Protein AF-A0A9D3N9B2-F1 (afdb_monomer)

Foldseek 3Di:
DVVLCVVLCLVVCVVVCVLVPPPPPPVPVPQLAQADPPPVDLDDPDDPDDQQPVQVVCADQNNHRSDYPVLVVCLVVVCVVVVHDQPADPVLQVVQWDWDADPVSRGIHTDGDPVCVVNVVSSVVSVVCCCVCPVVPSVVSSVVVSVVSVLVSCFPVDDQVPHTPVCQVVPVVSVVVDDCVVVDDD

Mean predicted aligned error: 8.28 Å

pLDDT: mean 84.25, std 15.53, range [34.66, 97.56]

Solvent-accessible surface area (backbone atoms only — not comparable to full-atom values): 11202 Å² total; per-residue (Å²): 109,72,70,56,42,51,75,67,43,51,60,55,39,63,75,74,40,61,46,77,70,58,80,67,73,65,81,69,70,68,65,60,71,44,64,62,80,84,64,94,57,96,64,81,90,61,88,92,56,58,51,84,52,41,34,65,57,38,44,67,65,17,47,82,78,40,65,21,56,54,55,54,47,51,52,54,52,48,24,59,78,70,74,45,89,67,84,43,51,66,70,61,48,61,72,49,49,42,80,43,79,40,80,91,73,68,32,27,35,79,40,70,49,78,90,46,54,64,47,56,47,36,46,54,50,50,50,52,49,46,43,61,65,54,72,56,23,64,68,56,48,29,50,51,50,54,52,50,53,49,52,61,71,36,49,87,77,46,60,62,83,95,33,34,67,81,54,21,79,81,34,69,85,44,35,76,68,68,54,74,65,83,73,56,89,123

Sequence (186 aa):
MFKLLISHGIKDKMFEGHYKECNLEVERKDNDLNPPPSSSSTDWPYRGRSKEQSYLYEIVANKCTGIDVDKMDYISRDCLHLGMKSNFSHMRFMMFARVCSNEEEQKMQICMRDKEAINIYELFHNRYMLHYTVCHHRVKVAIEAMITDALVAAEGHFKLGDKTISEAVLHLETYVKLTGSHLCLS

InterPro domains:
  IPR050135 Deoxyguanosinetriphosphate triphosphohydrolase-like [PTHR11373] (21-179)

Secondary structure (DSSP, 8-state):
-HHHHHHTTHHHHHHTTTTTS---------GGG-PPP-----S---SSS-GGGGGGHHHH--TTTS-SHHHHHHHHHHHHHHT------HHHHHHH-EEEEETTTTEEEEE--GGGHHHHHHHHHHHHHHIIIIIT-HHHHHHHHHHHHHHHHHTTTS-BTTB-HHHHTT-HHHHTT--GGGT---

Structure (mmCIF, N/CA/C/O backbone):
data_AF-A0A9D3N9B2-F1
#
_entry.id   AF-A0A9D3N9B2-F1
#
loop_
_atom_site.group_PDB
_atom_site.id
_atom_site.type_symbol
_atom_site.label_atom_id
_atom_site.label_alt_id
_atom_site.label_comp_id
_atom_site.label_asym_id
_atom_site.label_entity_id
_atom_site.label_seq_id
_atom_site.pdbx_PDB_ins_code
_atom_site.Cartn_x
_atom_site.Cartn_y
_atom_site.Cartn_z
_atom_site.occupancy
_atom_site.B_iso_or_equiv
_atom_site.auth_seq_id
_atom_site.auth_comp_id
_atom_site.auth_asym_id
_atom_site.auth_atom_id
_atom_site.pdbx_PDB_model_num
ATOM 1 N N . MET A 1 1 ? 17.756 -7.510 -25.988 1.00 63.25 1 MET A N 1
ATOM 2 C CA . MET A 1 1 ? 17.253 -6.456 -25.082 1.00 63.25 1 MET A CA 1
ATOM 3 C C . MET A 1 1 ? 18.100 -5.183 -25.132 1.00 63.25 1 MET A C 1
ATOM 5 O O . MET A 1 1 ? 17.572 -4.170 -25.546 1.00 63.25 1 MET A O 1
ATOM 9 N N . PHE A 1 2 ? 19.409 -5.202 -24.845 1.00 67.12 2 PHE A N 1
ATOM 10 C CA . PHE A 1 2 ? 20.228 -3.969 -24.810 1.00 67.12 2 PHE A CA 1
ATOM 11 C C . PHE A 1 2 ? 20.193 -3.113 -26.097 1.00 67.12 2 PHE A C 1
ATOM 13 O O . PHE A 1 2 ? 20.029 -1.900 -26.031 1.00 67.12 2 PHE A O 1
ATOM 20 N N . LYS A 1 3 ? 20.249 -3.737 -27.285 1.00 75.56 3 LYS A N 1
ATOM 21 C CA . LYS A 1 3 ? 20.093 -3.027 -28.575 1.00 75.56 3 LYS A CA 1
ATOM 22 C C . LYS A 1 3 ? 18.714 -2.370 -28.739 1.00 75.56 3 LYS A C 1
ATOM 24 O O . LYS A 1 3 ? 18.628 -1.293 -29.312 1.00 75.56 3 LYS A O 1
ATOM 29 N N . LEU A 1 4 ? 17.670 -3.004 -28.199 1.00 74.50 4 LEU A N 1
ATOM 30 C CA . LEU A 1 4 ? 16.295 -2.502 -28.206 1.00 74.50 4 LEU A CA 1
ATOM 31 C C . LEU A 1 4 ? 16.189 -1.237 -27.343 1.00 74.50 4 LEU A C 1
ATOM 33 O O . LEU A 1 4 ? 15.647 -0.232 -27.791 1.00 74.50 4 LEU A O 1
ATOM 37 N N . LEU A 1 5 ? 16.798 -1.259 -26.153 1.00 74.69 5 LEU A N 1
ATOM 38 C CA . LEU A 1 5 ? 16.839 -0.112 -25.241 1.00 74.69 5 LEU A CA 1
ATOM 39 C C . LEU A 1 5 ? 17.572 1.088 -25.860 1.00 74.69 5 LEU A C 1
ATOM 41 O O . LEU A 1 5 ? 17.126 2.222 -25.711 1.00 74.69 5 LEU A O 1
ATOM 45 N N . ILE A 1 6 ? 18.665 0.841 -26.596 1.00 77.88 6 ILE A N 1
ATOM 46 C CA . ILE A 1 6 ? 19.379 1.889 -27.344 1.00 77.88 6 ILE A CA 1
ATOM 47 C C . ILE A 1 6 ? 18.502 2.440 -28.474 1.00 77.88 6 ILE A C 1
ATOM 49 O O . ILE A 1 6 ? 18.382 3.652 -28.598 1.00 77.88 6 ILE A O 1
ATOM 53 N N . SER A 1 7 ? 17.851 1.581 -29.266 1.00 82.25 7 SER A N 1
ATOM 54 C CA . SER A 1 7 ? 16.985 2.040 -30.366 1.00 82.25 7 SER A CA 1
ATOM 55 C C . SER A 1 7 ? 15.768 2.848 -29.904 1.00 82.25 7 SER A C 1
ATOM 57 O O . SER A 1 7 ? 15.275 3.674 -30.660 1.00 82.25 7 SER A O 1
ATOM 59 N N . HIS A 1 8 ? 15.314 2.647 -28.663 1.00 82.06 8 HIS A N 1
ATOM 60 C CA . HIS A 1 8 ? 14.208 3.397 -28.058 1.00 82.06 8 HIS A CA 1
ATOM 61 C C . HIS A 1 8 ? 14.674 4.665 -27.312 1.00 82.06 8 HIS A C 1
ATOM 63 O O . HIS A 1 8 ? 13.898 5.262 -26.569 1.00 82.06 8 HIS A O 1
ATOM 69 N N . GLY A 1 9 ? 15.940 5.077 -27.469 1.00 83.00 9 GLY A N 1
ATOM 70 C CA . GLY A 1 9 ? 16.464 6.335 -26.920 1.00 83.00 9 GLY A CA 1
ATOM 71 C C . GLY A 1 9 ? 16.599 6.367 -25.394 1.00 83.00 9 GLY A C 1
ATOM 72 O O . GLY A 1 9 ? 16.869 7.417 -24.818 1.00 83.00 9 GLY A O 1
ATOM 73 N N . ILE A 1 10 ? 16.441 5.229 -24.703 1.00 83.12 10 ILE A N 1
ATOM 74 C CA . ILE A 1 10 ? 16.492 5.174 -23.232 1.00 83.12 10 ILE A CA 1
ATOM 75 C C . ILE A 1 10 ? 17.881 5.584 -22.732 1.00 83.12 10 ILE A C 1
ATOM 77 O O . ILE A 1 10 ? 17.993 6.278 -21.723 1.00 83.12 10 ILE A O 1
ATOM 81 N N . LYS A 1 11 ? 18.937 5.201 -23.463 1.00 81.44 11 LYS A N 1
ATOM 82 C CA . LYS A 1 11 ? 20.315 5.604 -23.162 1.00 81.44 11 LYS A CA 1
ATOM 83 C C . LYS A 1 11 ? 20.460 7.129 -23.188 1.00 81.44 11 LYS A C 1
ATOM 85 O O . LYS A 1 11 ? 21.018 7.689 -22.252 1.00 81.44 11 LYS A O 1
ATOM 90 N N . ASP A 1 12 ? 19.920 7.787 -24.205 1.00 83.69 12 ASP A N 1
ATOM 91 C CA . ASP A 1 12 ? 20.039 9.237 -24.372 1.00 83.69 12 ASP A CA 1
ATOM 92 C C . ASP A 1 12 ? 19.243 9.973 -23.286 1.00 83.69 12 ASP A C 1
ATOM 94 O O . ASP A 1 12 ? 19.801 10.828 -22.599 1.00 83.69 12 ASP A O 1
ATOM 98 N N . LYS A 1 13 ? 18.021 9.508 -22.972 1.00 83.31 13 LYS A N 1
ATOM 99 C CA . LYS A 1 13 ? 17.226 10.007 -21.831 1.00 83.31 13 LYS A CA 1
ATOM 100 C C . LYS A 1 13 ? 17.984 9.950 -20.494 1.00 83.31 13 LYS A C 1
ATOM 102 O O . LYS A 1 13 ? 17.818 10.831 -19.649 1.00 83.31 13 LYS A O 1
ATOM 107 N N . MET A 1 14 ? 18.817 8.924 -20.275 1.00 79.50 14 MET A N 1
ATOM 108 C CA . MET A 1 14 ? 19.648 8.826 -19.065 1.00 79.50 14 MET A CA 1
ATOM 109 C C . MET A 1 14 ? 20.736 9.909 -19.023 1.00 79.50 14 MET A C 1
ATOM 111 O O . MET A 1 14 ? 20.952 10.512 -17.970 1.00 79.50 14 MET A O 1
ATOM 115 N N . PHE A 1 15 ? 21.418 10.161 -20.145 1.00 80.25 15 PHE A N 1
ATOM 116 C CA . PHE A 1 15 ? 22.517 11.133 -20.218 1.00 80.25 15 PHE A CA 1
ATOM 117 C C . PHE A 1 15 ? 22.028 12.586 -20.248 1.00 80.25 15 PHE A C 1
ATOM 119 O O . PHE A 1 15 ? 22.654 13.446 -19.631 1.00 80.25 15 PHE A O 1
ATOM 126 N N . GLU A 1 16 ? 20.889 12.847 -20.886 1.00 83.06 16 GLU A N 1
ATOM 127 C CA . GLU A 1 16 ? 20.283 14.179 -21.014 1.00 83.06 16 GLU A CA 1
ATOM 128 C C . GLU A 1 16 ? 19.567 14.647 -19.739 1.00 83.06 16 GLU A C 1
ATOM 130 O O . GLU A 1 16 ? 19.121 15.785 -19.649 1.00 83.06 16 GLU A O 1
ATOM 135 N N . GLY A 1 17 ? 19.479 13.794 -18.714 1.00 74.06 17 GLY A N 1
ATOM 136 C CA . GLY A 1 17 ? 18.876 14.162 -17.434 1.00 74.06 17 GLY A CA 1
ATOM 137 C C . GLY A 1 17 ? 17.348 14.158 -17.433 1.00 74.06 17 GLY A C 1
ATOM 138 O O . GLY A 1 17 ? 16.764 14.633 -16.464 1.00 74.06 17 GLY A O 1
ATOM 139 N N . HIS A 1 18 ? 16.705 13.549 -18.434 1.00 79.56 18 HIS A N 1
ATOM 140 C CA . HIS A 1 18 ? 15.245 13.429 -18.541 1.00 79.56 18 HIS A CA 1
ATOM 141 C C . HIS A 1 18 ? 14.598 12.877 -17.256 1.00 79.56 18 HIS A C 1
ATOM 143 O O . HIS A 1 18 ? 13.523 13.306 -16.861 1.00 79.56 18 HIS A O 1
ATOM 149 N N . TYR A 1 19 ? 15.275 11.957 -16.559 1.00 77.12 19 TYR A N 1
ATOM 150 C CA . TYR A 1 19 ? 14.780 11.362 -15.311 1.00 77.12 19 TYR A CA 1
ATOM 151 C C . TYR A 1 19 ? 15.166 12.135 -14.034 1.00 77.12 19 TYR A C 1
ATOM 153 O O . TYR A 1 19 ? 14.716 11.776 -12.949 1.00 77.12 19 TYR A O 1
ATOM 161 N N . LYS A 1 20 ? 16.012 13.174 -14.125 1.00 66.00 20 LYS A N 1
ATOM 162 C CA . LYS A 1 20 ? 16.451 13.986 -12.969 1.00 66.00 20 LYS A CA 1
ATOM 163 C C . LYS A 1 20 ? 15.406 15.018 -12.549 1.00 66.00 20 LYS A C 1
ATOM 165 O O . LYS A 1 20 ? 15.344 15.357 -11.371 1.00 66.00 20 LYS A O 1
ATOM 170 N N . GLU A 1 21 ? 14.613 15.489 -13.507 1.00 59.38 21 GLU A N 1
ATOM 171 C CA . GLU A 1 21 ? 13.561 16.500 -13.331 1.00 59.38 21 GLU A CA 1
ATOM 172 C C . GLU A 1 21 ? 12.156 15.908 -13.397 1.00 59.38 21 GLU A C 1
ATOM 174 O O . GLU A 1 21 ? 11.176 16.648 -13.434 1.00 59.38 21 GLU A O 1
ATOM 179 N N . CYS A 1 22 ? 12.033 14.578 -13.388 1.00 52.78 22 CYS A N 1
ATOM 180 C CA . CYS A 1 22 ? 10.746 13.930 -13.224 1.00 52.78 22 CYS A CA 1
ATOM 181 C C . CYS A 1 22 ? 10.188 14.245 -11.826 1.00 52.78 22 CYS A C 1
ATOM 183 O O . CYS A 1 22 ? 10.199 13.401 -10.931 1.00 52.78 22 CYS A O 1
ATOM 185 N N . ASN A 1 23 ? 9.559 15.415 -11.692 1.00 50.16 23 ASN A N 1
ATOM 186 C CA . ASN A 1 23 ? 8.302 15.577 -10.974 1.00 50.16 23 ASN A CA 1
ATOM 187 C C . ASN A 1 23 ? 7.249 14.746 -11.711 1.00 50.16 23 ASN A C 1
ATOM 189 O O . ASN A 1 23 ? 6.246 15.257 -12.200 1.00 50.16 23 ASN A O 1
ATOM 193 N N . LEU A 1 24 ? 7.501 13.441 -11.835 1.00 50.09 24 LEU A N 1
ATOM 194 C CA . LEU A 1 24 ? 6.446 12.483 -12.030 1.00 50.09 24 LEU A CA 1
ATOM 195 C C . LEU A 1 24 ? 5.655 12.557 -10.724 1.00 50.09 24 LEU A C 1
ATOM 197 O O . LEU A 1 24 ? 5.814 11.735 -9.823 1.00 50.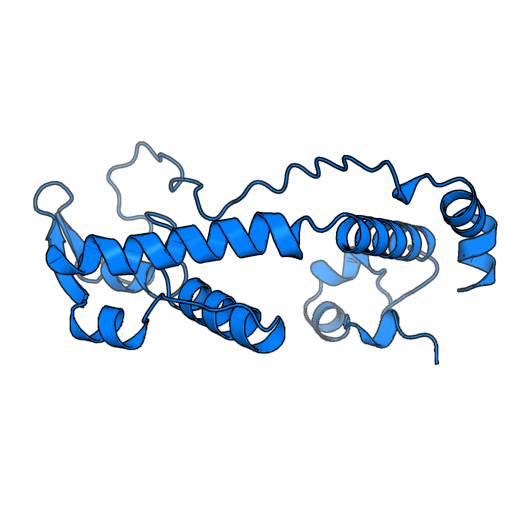09 24 LEU A O 1
ATOM 201 N N . GLU A 1 25 ? 4.769 13.546 -10.651 1.00 44.88 25 GLU A N 1
ATOM 202 C CA . GLU A 1 25 ? 3.435 13.349 -10.124 1.00 44.88 25 GLU A CA 1
ATOM 203 C C . GLU A 1 25 ? 2.817 12.226 -10.972 1.00 44.88 25 GLU A C 1
ATOM 205 O O . GLU A 1 25 ? 1.880 12.407 -11.739 1.00 44.88 25 GLU A O 1
ATOM 210 N N . VAL A 1 26 ? 3.351 11.002 -10.846 1.00 44.84 26 VAL A N 1
ATOM 211 C CA . VAL A 1 26 ? 2.449 9.873 -10.796 1.00 44.84 26 VAL A CA 1
ATOM 212 C C . VAL A 1 26 ? 1.560 10.286 -9.643 1.00 44.84 26 VAL A C 1
ATOM 214 O O . VAL A 1 26 ? 2.034 10.318 -8.505 1.00 44.84 26 VAL A O 1
ATOM 217 N N . GLU A 1 27 ? 0.336 10.718 -9.945 1.00 42.62 27 GLU A N 1
ATOM 218 C CA . GLU A 1 27 ? -0.751 10.737 -8.981 1.00 42.62 27 GLU A CA 1
ATOM 219 C C . GLU A 1 27 ? -0.857 9.298 -8.472 1.00 42.62 27 GLU A C 1
ATOM 221 O O . GLU A 1 27 ? -1.681 8.491 -8.906 1.00 42.62 27 GLU A O 1
ATOM 226 N N . ARG A 1 28 ? 0.055 8.920 -7.578 1.00 47.53 28 ARG A N 1
ATOM 227 C CA . ARG A 1 28 ? -0.084 7.768 -6.729 1.00 47.53 28 ARG A CA 1
ATOM 228 C C . ARG A 1 28 ? -1.196 8.213 -5.824 1.00 47.53 28 ARG A C 1
ATOM 230 O O . ARG A 1 28 ? -0.962 8.880 -4.824 1.00 47.53 28 ARG A O 1
ATOM 237 N N . LYS A 1 29 ? -2.425 7.944 -6.260 1.00 42.66 29 LYS A N 1
ATOM 238 C CA . LYS A 1 29 ? -3.569 8.003 -5.375 1.00 42.66 29 LYS A CA 1
ATOM 239 C C . LYS A 1 29 ? -3.162 7.149 -4.190 1.00 42.66 29 LYS A C 1
ATOM 241 O O . LYS A 1 29 ? -3.011 5.934 -4.331 1.00 42.66 29 LYS A O 1
ATOM 246 N N . ASP A 1 30 ? -2.894 7.808 -3.069 1.00 49.72 30 ASP A N 1
ATOM 247 C CA . ASP A 1 30 ? -2.721 7.168 -1.780 1.00 49.72 30 ASP A CA 1
ATOM 248 C C . ASP A 1 30 ? -4.082 6.542 -1.456 1.00 49.72 30 ASP A C 1
ATOM 250 O O . ASP A 1 30 ? -4.936 7.112 -0.781 1.00 49.72 30 ASP A O 1
ATOM 254 N N . ASN A 1 31 ? -4.322 5.365 -2.038 1.00 50.53 31 ASN A N 1
ATOM 255 C CA . ASN A 1 31 ? -5.587 4.648 -1.947 1.00 50.53 31 ASN A CA 1
ATOM 256 C C . ASN A 1 31 ? -5.842 4.136 -0.520 1.00 50.53 31 ASN A C 1
ATOM 258 O O . ASN A 1 31 ? -6.939 3.659 -0.243 1.00 50.53 31 ASN A O 1
ATOM 262 N N . ASP A 1 32 ? -4.853 4.266 0.371 1.00 50.94 32 ASP A N 1
ATOM 263 C CA . ASP A 1 32 ? -4.947 3.995 1.807 1.00 50.94 32 ASP A CA 1
ATOM 264 C C . ASP A 1 32 ? -6.000 4.854 2.519 1.00 50.94 32 ASP A C 1
ATOM 266 O O . ASP A 1 32 ? -6.486 4.456 3.573 1.00 50.94 32 ASP A O 1
ATOM 270 N N . LEU A 1 33 ? -6.341 6.025 1.965 1.00 48.72 33 LEU A N 1
ATOM 271 C CA . LEU A 1 33 ? -7.323 6.948 2.543 1.00 48.72 33 LEU A CA 1
ATOM 272 C C . LEU A 1 33 ? -8.579 7.105 1.686 1.00 48.72 33 LEU A C 1
ATOM 274 O O . LEU A 1 33 ? -9.382 7.997 1.955 1.00 48.72 33 LEU A O 1
ATOM 278 N N . ASN A 1 34 ? -8.775 6.267 0.663 1.00 46.50 34 ASN A N 1
ATOM 279 C CA . ASN A 1 34 ? -10.029 6.321 -0.077 1.00 46.50 34 ASN A CA 1
ATOM 280 C C . ASN A 1 34 ? -11.150 5.839 0.846 1.00 46.50 34 ASN A C 1
ATOM 282 O O . ASN A 1 34 ? -11.153 4.653 1.196 1.00 46.50 34 ASN A O 1
ATOM 286 N N . PRO A 1 35 ? -12.114 6.706 1.214 1.00 48.09 35 PRO A N 1
ATOM 287 C CA . PRO A 1 35 ? -13.285 6.234 1.921 1.00 48.09 35 PRO A CA 1
ATOM 288 C C . PRO A 1 35 ? -13.946 5.149 1.062 1.00 48.09 35 PRO A C 1
ATOM 290 O O . PRO A 1 35 ? -13.892 5.222 -0.177 1.00 48.09 35 PRO A O 1
ATOM 293 N N . PRO A 1 36 ? -14.559 4.121 1.677 1.00 48.41 36 PRO A N 1
ATOM 294 C CA . PRO A 1 36 ? -15.353 3.176 0.914 1.00 48.41 36 PRO A CA 1
ATOM 295 C C . PRO A 1 36 ? -16.341 3.969 0.045 1.00 48.41 36 PRO A C 1
ATOM 297 O O . PRO A 1 36 ? -16.846 5.001 0.501 1.00 48.41 36 PRO A O 1
ATOM 300 N N . PRO A 1 37 ? -16.584 3.544 -1.211 1.00 45.44 37 PRO A N 1
ATOM 301 C CA . PRO A 1 37 ? -17.521 4.237 -2.080 1.00 45.44 37 PRO A CA 1
ATOM 302 C C . PRO A 1 37 ? -18.823 4.443 -1.312 1.00 45.44 37 PRO A C 1
ATOM 304 O O . PRO A 1 37 ? -19.355 3.490 -0.738 1.00 45.44 37 PRO A O 1
ATOM 307 N N . SER A 1 38 ? -19.293 5.690 -1.266 1.00 45.75 38 SER A N 1
ATOM 308 C CA . SER A 1 38 ? -20.557 6.080 -0.652 1.00 45.75 38 SER A CA 1
ATOM 309 C C . SER A 1 38 ? -21.710 5.493 -1.465 1.00 45.75 38 SER A C 1
ATOM 311 O O . SER A 1 38 ? -22.415 6.184 -2.197 1.00 45.75 38 SER A O 1
ATOM 313 N N . SER A 1 39 ? -21.900 4.177 -1.378 1.00 45.56 39 SER A N 1
ATOM 314 C CA . SER A 1 39 ? -23.120 3.549 -1.844 1.00 45.56 39 SER A CA 1
ATOM 315 C C . SER A 1 39 ? -24.223 4.006 -0.904 1.00 45.56 39 SER A C 1
ATOM 317 O O . SER A 1 39 ? -24.259 3.622 0.262 1.00 45.56 39 SER A O 1
ATOM 319 N N . SER A 1 40 ? -25.131 4.817 -1.429 1.00 50.00 40 SER A N 1
ATOM 320 C CA . SER A 1 40 ? -26.374 5.276 -0.809 1.00 50.00 40 SER A CA 1
ATOM 321 C C . SER A 1 40 ? -27.366 4.144 -0.476 1.00 50.00 40 SER A C 1
ATOM 323 O O . SER A 1 40 ? -28.562 4.390 -0.354 1.00 50.00 40 SER A O 1
ATOM 325 N N . SER A 1 41 ? -26.900 2.898 -0.374 1.00 53.75 41 SER A N 1
ATOM 326 C CA . SER A 1 41 ? -27.675 1.728 0.017 1.00 53.75 41 SER A CA 1
ATOM 327 C C . SER A 1 41 ? -27.310 1.348 1.447 1.00 53.75 41 SER A C 1
ATOM 329 O O . SER A 1 41 ? -26.166 1.000 1.725 1.00 53.75 41 SER A O 1
ATOM 331 N N . THR A 1 42 ? -28.294 1.350 2.339 1.00 63.28 42 THR A N 1
ATOM 332 C CA . THR A 1 42 ? -28.206 0.876 3.733 1.00 63.28 42 THR A CA 1
ATOM 333 C C . THR A 1 42 ? -27.933 -0.630 3.872 1.00 63.28 42 THR A C 1
ATOM 335 O O . THR A 1 42 ? -27.913 -1.151 4.987 1.00 63.28 42 THR A O 1
ATOM 338 N N . ASP A 1 43 ? -27.732 -1.338 2.760 1.00 79.25 43 ASP A N 1
ATOM 339 C CA . ASP A 1 43 ? -27.543 -2.781 2.724 1.00 79.25 43 ASP A CA 1
ATOM 340 C C . ASP A 1 43 ? -26.092 -3.195 2.967 1.00 79.25 43 ASP A C 1
ATOM 342 O O . ASP A 1 43 ? -25.130 -2.593 2.488 1.00 79.25 43 ASP A O 1
ATOM 346 N N . TRP A 1 44 ? -25.950 -4.284 3.717 1.00 87.25 44 TRP A N 1
ATOM 347 C CA . TRP A 1 44 ? -24.679 -4.917 4.026 1.00 87.25 44 TRP A CA 1
ATOM 348 C C . TRP A 1 44 ? -23.997 -5.442 2.742 1.00 87.25 44 TRP A C 1
ATOM 350 O O . TRP A 1 44 ? -24.535 -6.344 2.096 1.00 87.25 44 TRP A O 1
ATOM 360 N N . PRO A 1 45 ? -22.809 -4.927 2.357 1.00 87.75 45 PRO A N 1
ATOM 361 C CA . PRO A 1 45 ? -22.241 -5.185 1.029 1.00 87.75 45 PRO A CA 1
ATOM 362 C C . PRO A 1 45 ? -21.502 -6.526 0.922 1.00 87.75 45 PRO A C 1
ATOM 364 O O . PRO A 1 45 ? -21.121 -6.947 -0.173 1.00 87.75 45 PRO A O 1
ATOM 367 N N . TYR A 1 46 ? -21.260 -7.207 2.045 1.00 90.25 46 TYR A N 1
ATOM 368 C CA . TYR A 1 46 ? -20.440 -8.412 2.081 1.00 90.25 46 TYR A CA 1
ATOM 369 C C . TYR A 1 46 ? -21.286 -9.687 2.104 1.00 90.25 46 TYR A C 1
ATOM 371 O O . TYR A 1 46 ? -22.255 -9.810 2.843 1.00 90.25 46 TYR A O 1
ATOM 379 N N . ARG A 1 47 ? -20.873 -10.693 1.324 1.00 90.44 47 ARG A N 1
ATOM 380 C CA . ARG A 1 47 ? -21.549 -12.005 1.275 1.00 90.44 47 ARG A CA 1
ATOM 381 C C . ARG A 1 47 ? -20.957 -13.046 2.229 1.00 90.44 47 ARG A C 1
ATOM 383 O O . ARG A 1 47 ? -21.621 -14.022 2.547 1.00 90.44 47 ARG A O 1
ATOM 390 N N . GLY A 1 48 ? -19.697 -12.880 2.637 1.00 93.12 48 GLY A N 1
ATOM 391 C CA . GLY A 1 48 ? -18.948 -13.924 3.350 1.00 93.12 48 GLY A CA 1
ATOM 392 C C . GLY A 1 48 ? -19.258 -14.025 4.844 1.00 93.12 48 GLY A C 1
ATOM 393 O O . GLY A 1 48 ? -19.144 -15.103 5.426 1.00 93.12 48 GLY A O 1
ATOM 394 N N . ARG A 1 49 ? -19.622 -12.911 5.476 1.00 94.00 49 ARG A N 1
ATOM 395 C CA . ARG A 1 49 ? -19.939 -12.807 6.904 1.00 94.00 49 ARG A CA 1
ATOM 396 C C . ARG A 1 49 ? -21.055 -11.795 7.083 1.00 94.00 49 ARG A C 1
ATOM 398 O O . ARG A 1 49 ? -21.205 -10.922 6.233 1.00 94.00 49 ARG A O 1
ATOM 405 N N . SER A 1 50 ? -21.823 -11.929 8.154 1.00 92.38 50 SER A N 1
ATOM 406 C CA . SER A 1 50 ? -22.890 -10.997 8.503 1.00 92.38 50 SER A CA 1
ATOM 407 C C . SER A 1 50 ? -22.341 -9.752 9.211 1.00 92.38 50 SER A C 1
ATOM 409 O O . SER A 1 50 ? -21.146 -9.654 9.513 1.00 92.38 50 SER A O 1
ATOM 411 N N . LYS A 1 51 ? -23.225 -8.789 9.476 1.00 90.75 51 LYS A N 1
ATOM 412 C CA . LYS A 1 51 ? -22.881 -7.484 10.052 1.00 90.75 51 LYS A CA 1
ATOM 413 C C . LYS A 1 51 ? -22.381 -7.576 11.498 1.00 90.75 51 LYS A C 1
ATOM 415 O O . LYS A 1 51 ? -21.550 -6.780 11.918 1.00 90.75 51 LYS A O 1
ATOM 420 N N . GLU A 1 52 ? -22.791 -8.603 12.235 1.00 91.38 52 GLU A N 1
ATOM 421 C CA . GLU A 1 52 ? -22.315 -8.904 13.592 1.00 91.38 52 GLU A CA 1
ATOM 422 C C . GLU A 1 52 ? -20.823 -9.284 13.607 1.00 91.38 52 GLU A C 1
ATOM 424 O O . GLU A 1 52 ? -20.162 -9.219 14.641 1.00 91.38 52 GLU A O 1
ATOM 429 N N . GLN A 1 53 ? -20.267 -9.663 12.453 1.00 93.69 53 GLN A N 1
ATOM 430 C CA . GLN A 1 53 ? -18.856 -10.006 12.274 1.00 93.69 53 GLN A CA 1
ATOM 431 C C . GLN A 1 53 ? -18.121 -8.990 11.388 1.00 93.69 53 GLN A C 1
ATOM 433 O O . GLN A 1 53 ? -17.077 -9.308 10.814 1.00 93.69 53 GLN A O 1
ATOM 438 N N . SER A 1 54 ? -18.641 -7.764 11.268 1.00 93.62 54 SER A N 1
ATOM 439 C CA . SER A 1 54 ? -18.073 -6.740 10.385 1.00 93.62 54 SER A CA 1
ATOM 440 C C . SER A 1 54 ? -16.626 -6.371 10.710 1.00 93.62 54 SER A C 1
ATOM 442 O O . SER A 1 54 ? -15.859 -6.093 9.792 1.00 93.62 54 SER A O 1
ATOM 444 N N . TYR A 1 55 ? -16.224 -6.464 11.979 1.00 94.88 55 TYR A N 1
ATOM 445 C CA . TYR A 1 55 ? -14.860 -6.190 12.444 1.00 94.88 55 TYR A CA 1
ATOM 446 C C . TYR A 1 55 ? -13.800 -7.066 11.757 1.00 94.88 55 TYR A C 1
ATOM 448 O O . TYR A 1 55 ? -12.642 -6.672 11.668 1.00 94.88 55 TYR A O 1
ATOM 456 N N . LEU A 1 56 ? -14.171 -8.241 11.227 1.00 96.56 56 LEU A N 1
ATOM 457 C CA . LEU A 1 56 ? -13.241 -9.103 10.488 1.00 96.56 56 LEU A CA 1
ATOM 458 C C . LEU A 1 56 ? -12.729 -8.440 9.200 1.00 96.56 56 LEU A C 1
ATOM 460 O O . LEU A 1 56 ? -11.595 -8.692 8.794 1.00 96.56 56 LEU A O 1
ATOM 464 N N . TYR A 1 57 ? -13.534 -7.575 8.578 1.00 95.12 57 TYR A N 1
ATOM 465 C CA . TYR A 1 57 ? -13.144 -6.829 7.378 1.00 95.12 57 TYR A CA 1
ATOM 466 C C . TYR A 1 57 ? -12.180 -5.671 7.678 1.00 95.12 57 TYR A C 1
ATOM 468 O O . TYR A 1 57 ? -11.569 -5.142 6.757 1.00 95.12 57 TYR A O 1
ATOM 476 N N . GLU A 1 58 ? -11.996 -5.312 8.951 1.00 95.62 58 GLU A N 1
ATOM 477 C CA . GLU A 1 58 ? -11.056 -4.276 9.395 1.00 95.62 58 GLU A CA 1
ATOM 478 C C . GLU A 1 58 ? -9.657 -4.843 9.719 1.00 95.62 58 GLU A C 1
ATOM 480 O O . GLU A 1 58 ? -8.737 -4.078 9.978 1.00 95.62 58 GLU A O 1
ATOM 485 N N . ILE A 1 59 ? -9.465 -6.172 9.698 1.00 97.06 59 ILE A N 1
ATOM 486 C CA . ILE A 1 59 ? -8.188 -6.802 10.087 1.00 97.06 59 ILE A CA 1
ATOM 487 C C . ILE A 1 59 ? -7.150 -6.743 8.960 1.00 97.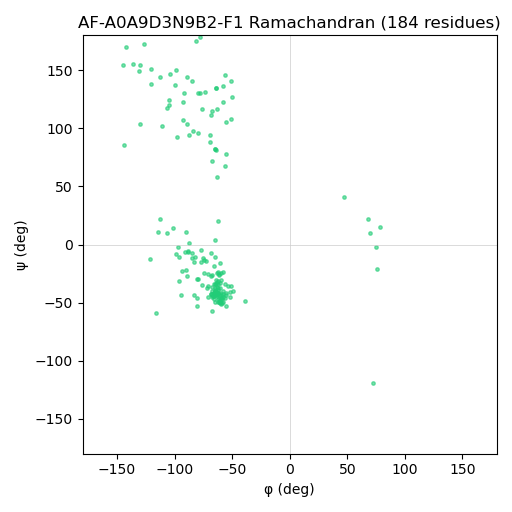06 59 ILE A C 1
ATOM 489 O O . ILE A 1 59 ? -6.016 -6.339 9.198 1.00 97.06 59 ILE A O 1
ATOM 493 N N . VAL A 1 60 ? -7.514 -7.203 7.756 1.00 96.62 60 VAL A N 1
ATOM 494 C CA . VAL A 1 60 ? -6.557 -7.450 6.656 1.00 96.62 60 VAL A CA 1
ATOM 495 C C . VAL A 1 60 ? -6.429 -6.261 5.708 1.00 96.62 60 VAL A C 1
ATOM 497 O O . VAL A 1 60 ? -5.323 -5.935 5.304 1.00 96.62 60 VAL A O 1
ATOM 500 N N . ALA A 1 61 ? -7.550 -5.638 5.338 1.00 93.38 61 ALA A N 1
ATOM 501 C CA . ALA A 1 61 ? -7.587 -4.534 4.381 1.00 93.38 61 ALA A CA 1
ATOM 502 C C . ALA A 1 61 ? -8.664 -3.531 4.805 1.00 93.38 61 ALA A C 1
ATOM 504 O O . ALA A 1 61 ? -9.822 -3.604 4.374 1.00 93.38 61 ALA A O 1
ATOM 505 N N . ASN A 1 62 ? -8.289 -2.615 5.694 1.00 93.81 62 ASN A N 1
ATOM 506 C CA . ASN A 1 62 ? -9.228 -1.713 6.340 1.00 93.81 62 ASN A CA 1
ATOM 507 C C . ASN A 1 62 ? -9.449 -0.459 5.496 1.00 93.81 62 ASN A C 1
ATOM 509 O O . ASN A 1 62 ? -8.742 0.534 5.628 1.00 93.81 62 ASN A O 1
ATOM 513 N N . LYS A 1 63 ? -10.485 -0.470 4.659 1.00 88.56 63 LYS A N 1
ATOM 514 C CA . LYS A 1 63 ? -10.821 0.681 3.804 1.00 88.56 63 LYS A CA 1
ATOM 515 C C . LYS A 1 63 ? -11.427 1.868 4.561 1.00 88.56 63 LYS A C 1
ATOM 517 O O . LYS A 1 63 ? -11.544 2.942 3.991 1.00 88.56 63 LYS A O 1
ATOM 522 N N . CYS A 1 64 ? -11.859 1.682 5.809 1.00 86.62 64 CYS A N 1
ATOM 523 C CA . CYS A 1 64 ? -12.507 2.741 6.584 1.00 86.62 64 CYS A CA 1
ATOM 524 C C . CYS A 1 64 ? -11.482 3.702 7.190 1.00 86.62 64 CYS A C 1
ATOM 526 O O . CYS A 1 64 ? -11.669 4.912 7.138 1.00 86.62 64 CYS A O 1
ATOM 528 N N . THR A 1 65 ? -10.418 3.161 7.788 1.00 90.19 65 THR A N 1
ATOM 529 C CA . THR A 1 65 ? -9.401 3.957 8.498 1.00 90.19 65 THR A CA 1
ATOM 530 C C . THR A 1 65 ? -7.991 3.778 7.945 1.00 90.19 65 THR A C 1
ATOM 532 O O . THR A 1 65 ? -7.087 4.509 8.342 1.00 90.19 65 THR A O 1
ATOM 535 N N . GLY A 1 66 ? -7.772 2.781 7.086 1.00 92.44 66 GLY A N 1
ATOM 536 C CA . GLY A 1 66 ? -6.448 2.374 6.626 1.00 92.44 66 GLY A CA 1
ATOM 537 C C . GLY A 1 66 ? -5.637 1.597 7.666 1.00 92.44 66 GLY A C 1
ATOM 538 O O . GLY A 1 66 ? -4.522 1.193 7.359 1.00 92.44 66 GLY A O 1
ATOM 539 N N . ILE A 1 67 ? -6.141 1.384 8.889 1.00 95.62 67 ILE A N 1
ATOM 540 C CA . ILE A 1 67 ? -5.408 0.680 9.952 1.00 95.62 67 ILE A CA 1
ATOM 541 C C . ILE A 1 67 ? -5.690 -0.823 9.858 1.00 95.62 67 ILE A C 1
ATOM 543 O O . ILE A 1 67 ? -6.748 -1.284 10.287 1.00 95.62 67 ILE A O 1
ATOM 547 N N . ASP A 1 68 ? -4.728 -1.577 9.333 1.00 97.19 68 ASP A N 1
ATOM 548 C CA . ASP A 1 68 ? -4.768 -3.033 9.167 1.00 97.19 68 ASP A CA 1
ATOM 549 C C . ASP A 1 68 ? -3.394 -3.669 9.434 1.00 97.19 68 ASP A C 1
ATOM 551 O O . ASP A 1 68 ? -2.384 -2.983 9.620 1.00 97.19 68 ASP A O 1
ATOM 555 N N . VAL A 1 69 ? -3.357 -5.001 9.510 1.00 97.19 69 VAL A N 1
ATOM 556 C CA . VAL A 1 69 ? -2.121 -5.741 9.809 1.00 97.19 69 VAL A CA 1
ATOM 557 C C . VAL A 1 69 ? -1.084 -5.658 8.688 1.00 97.19 69 VAL A C 1
ATOM 559 O O . VAL A 1 69 ? 0.106 -5.732 8.986 1.00 97.19 69 VAL A O 1
ATOM 562 N N . ASP A 1 70 ? -1.512 -5.461 7.435 1.00 96.44 70 ASP A N 1
ATOM 563 C CA . ASP A 1 70 ? -0.617 -5.228 6.295 1.00 96.44 70 ASP A CA 1
ATOM 564 C C . ASP A 1 70 ? 0.209 -3.956 6.526 1.00 96.4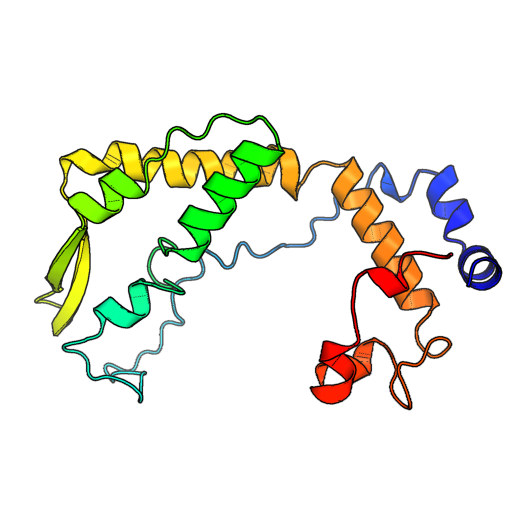4 70 ASP A C 1
ATOM 566 O O . ASP A 1 70 ? 1.441 -3.997 6.524 1.00 96.44 70 ASP A O 1
ATOM 570 N N . LYS A 1 71 ? -0.464 -2.857 6.896 1.00 95.25 71 LYS A N 1
ATOM 571 C CA . LYS A 1 71 ? 0.179 -1.581 7.230 1.00 95.25 71 LYS A CA 1
ATOM 572 C C . LYS A 1 71 ? 1.178 -1.670 8.362 1.00 95.25 71 LYS A C 1
ATOM 574 O O . LYS A 1 71 ? 2.271 -1.111 8.295 1.00 95.25 71 LYS A O 1
ATOM 579 N N . MET A 1 72 ? 0.793 -2.366 9.423 1.00 96.31 72 MET A N 1
ATOM 580 C CA . MET A 1 72 ? 1.651 -2.543 10.590 1.00 96.31 72 MET A CA 1
ATOM 581 C C . MET A 1 72 ? 2.908 -3.352 10.253 1.00 96.31 72 MET A C 1
ATOM 583 O O . MET A 1 72 ? 3.991 -3.014 10.746 1.00 96.31 72 MET A O 1
ATOM 587 N N . ASP A 1 73 ? 2.768 -4.396 9.430 1.00 96.69 73 ASP A N 1
ATOM 588 C CA . ASP A 1 73 ? 3.879 -5.243 8.999 1.00 96.69 73 ASP A CA 1
ATOM 589 C C . ASP A 1 73 ? 4.841 -4.479 8.095 1.00 96.69 73 ASP A C 1
ATOM 591 O O . ASP A 1 73 ? 6.017 -4.361 8.452 1.00 96.69 73 ASP A O 1
ATOM 595 N N . TYR A 1 74 ? 4.361 -3.911 6.980 1.00 95.75 74 TYR A N 1
ATOM 596 C CA . TYR A 1 74 ? 5.267 -3.282 6.020 1.00 95.75 74 TYR A CA 1
ATOM 597 C C . TYR A 1 74 ? 5.969 -2.067 6.629 1.00 95.75 74 TYR A C 1
ATOM 599 O O . TYR A 1 74 ? 7.164 -1.905 6.422 1.00 95.75 74 TYR A O 1
ATOM 607 N N . ILE A 1 75 ? 5.304 -1.260 7.470 1.00 95.56 75 ILE A N 1
ATOM 608 C CA . ILE A 1 75 ? 5.964 -0.120 8.132 1.00 95.56 75 ILE A CA 1
ATOM 609 C C . ILE A 1 75 ? 7.088 -0.609 9.048 1.00 95.56 75 ILE A C 1
ATOM 611 O O . ILE A 1 75 ? 8.200 -0.083 9.007 1.00 95.56 75 ILE A O 1
ATOM 615 N N . SER A 1 76 ? 6.824 -1.630 9.867 1.00 94.69 76 SER A N 1
ATOM 616 C CA . SER A 1 76 ? 7.832 -2.177 10.783 1.00 94.69 76 SER A CA 1
ATOM 617 C C . SER A 1 76 ? 9.003 -2.802 10.016 1.00 94.69 76 SER A C 1
ATOM 619 O O . SER A 1 76 ? 10.167 -2.593 10.367 1.00 94.69 76 SER A O 1
ATOM 621 N N . ARG A 1 77 ? 8.691 -3.550 8.953 1.00 96.25 77 ARG A N 1
ATOM 622 C CA . ARG A 1 77 ? 9.653 -4.222 8.077 1.00 96.25 77 ARG A CA 1
ATOM 623 C C . ARG A 1 77 ? 10.514 -3.217 7.323 1.00 96.25 77 ARG A C 1
ATOM 625 O O . ARG A 1 77 ? 11.735 -3.348 7.337 1.00 96.25 77 ARG A O 1
ATOM 632 N N . ASP A 1 78 ? 9.911 -2.220 6.697 1.00 96.25 78 ASP A N 1
ATOM 633 C CA . ASP A 1 78 ? 10.620 -1.232 5.892 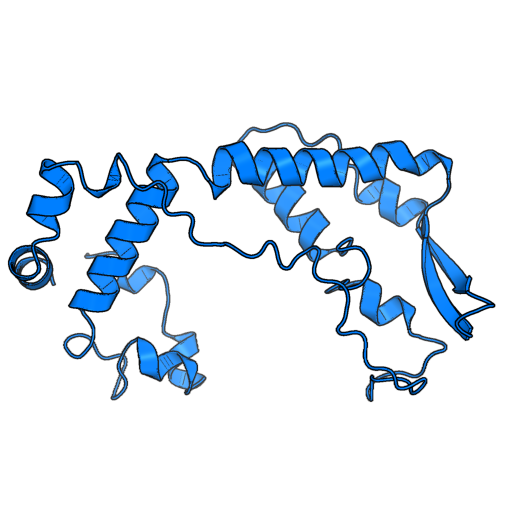1.00 96.25 78 ASP A CA 1
ATOM 634 C C . ASP A 1 78 ? 11.502 -0.363 6.778 1.00 96.25 78 ASP A C 1
ATOM 636 O O . ASP A 1 78 ? 12.685 -0.205 6.485 1.00 96.25 78 ASP A O 1
ATOM 640 N N . CYS A 1 79 ? 10.992 0.115 7.919 1.00 95.19 79 CYS A N 1
ATOM 641 C CA . CYS A 1 79 ? 11.806 0.864 8.873 1.00 95.19 79 CYS A CA 1
ATOM 642 C C . CYS A 1 79 ? 13.055 0.078 9.304 1.00 95.19 79 CYS A C 1
ATOM 644 O O . CYS A 1 79 ? 14.150 0.640 9.313 1.00 95.19 79 CYS A O 1
ATOM 646 N N . LEU A 1 80 ? 12.919 -1.225 9.582 1.00 95.69 80 LEU A N 1
ATOM 647 C CA . LEU A 1 80 ? 14.051 -2.086 9.929 1.00 95.69 80 LEU A CA 1
ATOM 648 C C . LEU A 1 80 ? 15.101 -2.150 8.806 1.00 95.69 80 LEU A C 1
ATOM 650 O O . LEU A 1 80 ? 16.283 -1.933 9.069 1.00 95.69 80 LEU A O 1
ATOM 654 N N . HIS A 1 81 ? 14.689 -2.427 7.566 1.00 96.81 81 HIS A N 1
ATOM 655 C CA . HIS A 1 81 ? 15.621 -2.592 6.439 1.00 96.81 81 HIS A CA 1
ATOM 656 C C . HIS A 1 81 ? 16.210 -1.267 5.938 1.00 96.81 81 HIS A C 1
ATOM 658 O O . HIS A 1 81 ? 17.303 -1.253 5.376 1.00 96.81 81 HIS A O 1
ATOM 664 N N . LEU A 1 82 ? 15.514 -0.152 6.163 1.0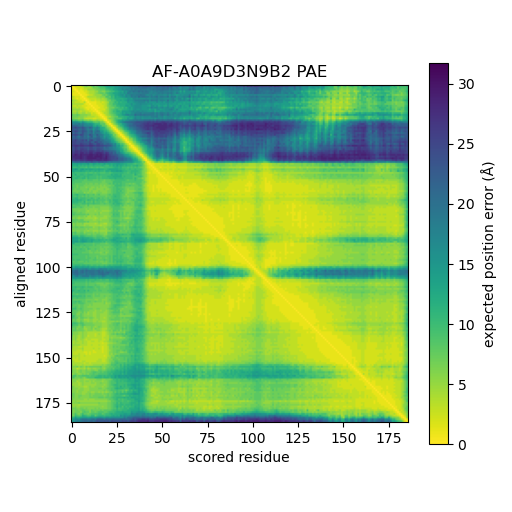0 95.50 82 LEU A N 1
ATOM 665 C CA . LEU A 1 82 ? 15.965 1.196 5.812 1.00 95.50 82 LEU A CA 1
ATOM 666 C C . LEU A 1 82 ? 16.801 1.852 6.922 1.00 95.50 82 LEU A C 1
ATOM 668 O O . LEU A 1 82 ? 17.313 2.954 6.730 1.00 95.50 82 LEU A O 1
ATOM 672 N N . GLY A 1 83 ? 16.925 1.215 8.093 1.00 94.31 83 GLY A N 1
ATOM 673 C CA . GLY A 1 83 ? 17.603 1.795 9.256 1.00 94.31 83 GLY A CA 1
ATOM 674 C C . GLY A 1 83 ? 16.860 2.991 9.867 1.00 94.31 83 GLY A C 1
ATOM 675 O O . GLY A 1 83 ? 17.466 3.820 10.547 1.00 94.31 83 GLY A O 1
ATOM 676 N N . MET A 1 84 ? 15.553 3.102 9.625 1.00 93.19 84 MET A N 1
ATOM 677 C CA . MET A 1 84 ? 14.690 4.131 10.200 1.00 93.19 84 MET A CA 1
ATOM 678 C C . MET A 1 84 ? 14.106 3.646 11.528 1.00 93.19 84 MET A C 1
ATOM 680 O O . MET A 1 84 ? 13.770 2.476 11.702 1.00 93.19 84 MET A O 1
ATOM 684 N N . LYS A 1 85 ? 13.944 4.559 12.485 1.00 90.75 85 LYS A N 1
ATOM 685 C CA . LYS A 1 85 ? 13.251 4.238 13.736 1.00 90.75 85 LYS A CA 1
ATOM 686 C C . LYS A 1 85 ? 11.743 4.237 13.498 1.00 90.75 85 LYS A C 1
ATOM 688 O O . LYS A 1 85 ? 11.217 5.211 12.974 1.00 90.75 85 LYS A O 1
ATOM 693 N N . SER A 1 86 ? 11.070 3.175 13.932 1.00 91.19 86 SER A N 1
ATOM 694 C CA . SER A 1 86 ? 9.612 3.129 14.061 1.00 91.19 86 SER A CA 1
ATOM 695 C C . SER A 1 86 ? 9.250 3.203 15.540 1.00 91.19 86 SER A C 1
ATOM 697 O O . SER A 1 86 ? 9.599 2.306 16.307 1.00 91.19 86 SER A O 1
ATOM 699 N N . ASN A 1 87 ? 8.541 4.255 15.943 1.00 91.25 87 ASN A N 1
ATOM 700 C CA . ASN A 1 87 ? 8.021 4.373 17.310 1.00 91.25 87 ASN A CA 1
ATOM 701 C C . ASN A 1 87 ? 6.667 3.668 17.499 1.00 91.25 87 ASN A C 1
ATOM 703 O O . ASN A 1 87 ? 6.175 3.569 18.622 1.00 91.25 87 ASN A O 1
ATOM 707 N N . PHE A 1 88 ? 6.054 3.182 16.417 1.00 96.19 88 PHE A N 1
ATOM 708 C CA . PHE A 1 88 ? 4.780 2.479 16.479 1.00 96.19 88 PHE A CA 1
ATOM 709 C C . PHE A 1 88 ? 4.961 1.068 17.053 1.00 96.19 88 PHE A C 1
ATOM 711 O O . PHE A 1 88 ? 5.801 0.295 16.587 1.00 96.19 88 PHE A O 1
ATOM 718 N N . SER A 1 89 ? 4.124 0.701 18.027 1.00 95.69 89 SER A N 1
ATOM 719 C CA . SER A 1 89 ? 4.084 -0.646 18.603 1.00 95.69 89 SER A CA 1
ATOM 720 C C . SER A 1 89 ? 2.796 -1.380 18.225 1.00 95.69 89 SER A C 1
ATOM 722 O O . SER A 1 89 ? 1.744 -1.186 18.845 1.00 95.69 89 SER A O 1
ATOM 724 N N . HIS A 1 90 ? 2.895 -2.291 17.252 1.00 95.19 90 HIS A N 1
ATOM 725 C CA . HIS A 1 90 ? 1.796 -3.182 16.857 1.00 95.19 90 HIS A CA 1
ATOM 726 C C . HIS A 1 90 ? 1.410 -4.159 17.981 1.00 95.19 90 HIS A C 1
ATOM 728 O O . HIS A 1 90 ? 0.235 -4.460 18.167 1.00 95.19 90 HIS A O 1
ATOM 734 N N . MET A 1 91 ? 2.373 -4.611 18.792 1.00 95.56 91 MET A N 1
ATOM 735 C CA . MET A 1 91 ? 2.099 -5.465 19.957 1.00 95.56 91 MET A CA 1
ATOM 736 C C . MET A 1 91 ? 1.204 -4.750 20.969 1.00 95.56 91 MET A C 1
ATOM 738 O O . MET A 1 91 ? 0.199 -5.299 21.420 1.00 95.56 91 MET A O 1
ATOM 742 N N . ARG A 1 92 ? 1.519 -3.485 21.272 1.00 96.44 92 ARG A N 1
ATOM 743 C CA . ARG A 1 92 ? 0.698 -2.658 22.156 1.00 96.44 92 ARG A CA 1
ATOM 744 C C . ARG A 1 92 ? -0.685 -2.395 21.557 1.00 96.44 92 ARG A C 1
ATOM 746 O O . ARG A 1 92 ? -1.676 -2.478 22.282 1.00 96.44 92 ARG A O 1
ATOM 753 N N . PHE A 1 93 ? -0.756 -2.149 20.247 1.00 96.38 93 PHE A N 1
ATOM 754 C CA . PHE A 1 93 ? -2.021 -2.023 19.524 1.00 96.38 93 PHE A CA 1
ATOM 755 C C . PHE A 1 93 ? -2.900 -3.271 19.730 1.00 96.38 93 PHE A C 1
ATOM 757 O O . PHE A 1 93 ? -4.019 -3.163 20.227 1.00 96.38 93 PHE A O 1
ATOM 764 N N . MET A 1 94 ? -2.372 -4.471 19.471 1.00 95.88 94 MET A N 1
ATOM 765 C CA . MET A 1 94 ? -3.122 -5.724 19.633 1.00 95.88 94 MET A CA 1
ATOM 766 C C . MET A 1 94 ? -3.591 -5.965 21.077 1.00 95.88 94 MET A C 1
ATOM 768 O O . MET A 1 94 ? -4.710 -6.427 21.289 1.00 95.88 94 MET A O 1
ATOM 772 N N . MET A 1 95 ? -2.783 -5.616 22.085 1.00 97.38 95 MET A N 1
ATOM 773 C CA . MET A 1 95 ? -3.160 -5.781 23.499 1.00 97.38 95 MET A CA 1
ATOM 774 C C . MET A 1 95 ? -4.391 -4.950 23.898 1.00 97.38 95 MET A C 1
ATOM 776 O O . MET A 1 95 ? -5.213 -5.396 24.712 1.00 97.38 95 MET A O 1
ATOM 780 N N . PHE A 1 96 ? -4.517 -3.736 23.354 1.00 97.56 96 PHE A N 1
ATOM 781 C CA . PHE A 1 96 ? -5.581 -2.789 23.705 1.00 97.56 96 PHE A CA 1
ATOM 782 C C . PHE A 1 96 ? -6.757 -2.762 22.723 1.00 97.56 96 PHE A C 1
ATOM 784 O O . PHE A 1 96 ? -7.774 -2.153 23.054 1.00 97.56 96 PHE A O 1
ATOM 791 N N . ALA A 1 97 ? -6.657 -3.437 21.578 1.00 97.38 97 ALA A N 1
ATOM 792 C CA . ALA A 1 97 ? -7.752 -3.575 20.626 1.00 97.38 97 ALA A CA 1
ATOM 793 C C . ALA A 1 97 ? -8.931 -4.353 21.233 1.00 97.38 97 ALA A C 1
ATOM 795 O O . ALA A 1 97 ? -8.753 -5.389 21.884 1.00 97.38 97 ALA A O 1
ATOM 796 N N . ARG A 1 98 ? -10.153 -3.862 21.035 1.00 97.50 98 ARG A N 1
ATOM 797 C CA . ARG A 1 98 ? -11.405 -4.523 21.436 1.00 97.50 98 ARG A CA 1
ATOM 798 C C . ARG A 1 98 ? -12.421 -4.416 20.313 1.00 97.50 98 ARG A C 1
ATOM 800 O O . ARG A 1 98 ? -12.346 -3.499 19.509 1.00 97.50 98 ARG A O 1
ATOM 807 N N . VAL A 1 99 ? -13.371 -5.345 20.271 1.00 96.75 99 VAL A N 1
ATOM 808 C CA . VAL A 1 99 ? -14.516 -5.236 19.366 1.00 96.75 99 VAL A CA 1
ATOM 809 C C . VAL A 1 99 ? -15.655 -4.560 20.118 1.00 96.75 99 VAL A C 1
ATOM 811 O O . VAL A 1 99 ? -16.068 -5.056 21.167 1.00 96.75 99 VAL A O 1
ATOM 814 N N . CYS A 1 100 ? -16.148 -3.446 19.589 1.00 94.69 100 CYS A N 1
ATOM 815 C CA . CYS A 1 100 ? -17.262 -2.694 20.159 1.00 94.69 100 CYS A CA 1
ATOM 816 C C . CYS A 1 100 ? -18.415 -2.606 19.156 1.00 94.69 100 CYS A C 1
ATOM 818 O O . CYS A 1 100 ? -18.197 -2.614 17.943 1.00 94.69 100 CYS A O 1
ATOM 820 N N . SER A 1 101 ? -19.639 -2.509 19.673 1.00 92.06 101 SER A N 1
ATOM 821 C CA . SER A 1 101 ? -20.824 -2.232 18.861 1.00 92.06 101 SER A CA 1
ATOM 822 C C . SER A 1 101 ? -20.905 -0.740 18.560 1.00 92.06 101 SER A C 1
ATOM 824 O O . SER A 1 101 ? -20.822 0.078 19.473 1.00 92.06 101 SER A O 1
ATOM 826 N N . ASN A 1 102 ? -21.095 -0.395 17.292 1.00 82.19 102 ASN A N 1
ATOM 827 C CA . ASN A 1 102 ? -21.512 0.932 16.866 1.00 82.19 102 ASN A CA 1
ATOM 828 C C . ASN A 1 102 ? -23.045 0.926 16.772 1.00 82.19 102 ASN A C 1
ATOM 830 O O . ASN A 1 102 ? -23.608 0.282 15.886 1.00 82.19 102 ASN A O 1
ATOM 834 N N . GLU A 1 103 ? -23.712 1.585 17.724 1.00 76.69 103 GLU A N 1
ATOM 835 C CA . GLU A 1 103 ? -25.177 1.581 17.850 1.00 76.69 103 GLU A CA 1
ATOM 836 C C . GLU A 1 103 ? -25.878 2.276 16.676 1.00 76.69 103 GLU A C 1
ATOM 838 O O . GLU A 1 103 ? -26.934 1.816 16.241 1.00 76.69 103 GLU A O 1
ATOM 843 N N . GLU A 1 104 ? -25.276 3.327 16.115 1.00 77.00 104 GLU A N 1
ATOM 844 C CA . GLU A 1 104 ? -25.827 4.067 14.972 1.00 77.00 104 GLU A CA 1
ATOM 845 C C . GLU A 1 104 ? -25.817 3.208 13.708 1.00 77.00 104 GLU A C 1
ATOM 847 O O . GLU A 1 104 ? -26.783 3.158 12.948 1.00 77.00 104 GLU A O 1
ATOM 852 N N . GLU A 1 105 ? -24.720 2.482 13.506 1.00 72.38 105 GLU A N 1
ATOM 853 C CA . GLU A 1 105 ? -24.521 1.684 12.309 1.00 72.38 105 GLU A CA 1
ATOM 854 C C . GLU A 1 105 ? -24.888 0.213 12.488 1.00 72.38 105 GLU A C 1
ATOM 856 O O . GLU A 1 105 ? -24.793 -0.525 11.514 1.00 72.38 105 GLU A O 1
ATOM 861 N N . GLN A 1 106 ? -25.305 -0.240 13.676 1.00 80.94 106 GLN A N 1
ATOM 862 C CA . GLN A 1 106 ? -25.596 -1.649 13.996 1.00 80.94 106 GLN A CA 1
ATOM 863 C C . GLN A 1 106 ? -24.491 -2.608 13.505 1.00 80.94 106 GLN A C 1
ATOM 865 O O . GLN A 1 106 ? -24.780 -3.652 12.917 1.00 80.94 106 GLN A O 1
ATOM 870 N N . LYS A 1 107 ? -23.217 -2.218 13.649 1.00 86.25 107 LYS A N 1
ATOM 871 C CA . LYS A 1 107 ? -22.048 -2.977 13.168 1.00 86.25 107 LYS A CA 1
ATOM 872 C C . LYS A 1 107 ? -20.998 -3.111 14.268 1.00 86.25 107 LYS A C 1
ATOM 874 O O . LYS A 1 107 ? -20.854 -2.227 15.108 1.00 86.25 107 LYS A O 1
ATOM 879 N N . MET A 1 108 ? -20.243 -4.202 14.241 1.00 92.56 108 MET A N 1
ATOM 880 C CA . MET A 1 108 ? -19.138 -4.446 15.171 1.00 92.56 108 MET A CA 1
ATOM 881 C C . MET A 1 108 ? -17.821 -3.930 14.580 1.00 92.56 108 MET A C 1
ATOM 883 O O . MET A 1 108 ? -17.489 -4.262 13.442 1.00 92.56 108 MET A O 1
ATOM 887 N N . GLN A 1 109 ? -17.049 -3.148 15.329 1.00 94.00 109 GLN A N 1
ATOM 888 C CA . GLN A 1 109 ? -15.796 -2.548 14.849 1.00 94.00 109 GLN A CA 1
ATOM 889 C C . GLN A 1 109 ? -14.645 -2.776 15.817 1.00 94.00 109 GLN A C 1
ATOM 891 O O . GLN A 1 109 ? -14.855 -2.940 17.020 1.00 94.00 109 GLN A O 1
ATOM 896 N N . ILE A 1 110 ? -13.423 -2.758 15.292 1.00 95.81 110 ILE A N 1
ATOM 897 C CA . ILE A 1 110 ? -12.205 -2.739 16.090 1.00 95.81 110 ILE A CA 1
ATOM 898 C C . ILE A 1 110 ? -12.025 -1.327 16.644 1.00 95.81 110 ILE A C 1
ATOM 900 O O . ILE A 1 110 ? -11.813 -0.360 15.917 1.00 95.81 110 ILE A O 1
ATOM 904 N N . CYS A 1 111 ? -12.075 -1.217 17.964 1.00 95.19 111 CYS A N 1
ATOM 905 C CA . CYS A 1 111 ? -11.845 0.013 18.694 1.00 95.19 111 CYS A CA 1
ATOM 906 C C . CYS A 1 111 ? -10.561 -0.081 19.507 1.00 95.19 111 CYS A C 1
ATOM 908 O O . CYS A 1 111 ? -10.211 -1.118 20.079 1.00 95.19 111 CYS A O 1
ATOM 910 N N . MET A 1 112 ? -9.882 1.055 19.587 1.00 95.69 112 MET A N 1
ATOM 911 C CA . MET A 1 112 ? -8.671 1.220 20.370 1.00 95.69 112 MET A CA 1
ATOM 912 C C . MET A 1 112 ? -8.973 1.977 21.652 1.00 95.69 112 MET A C 1
ATOM 914 O O . MET A 1 112 ? -9.830 2.859 21.690 1.00 95.69 112 MET A O 1
ATOM 918 N N . ARG A 1 113 ? -8.249 1.634 22.718 1.00 96.81 113 ARG A N 1
ATOM 919 C CA . ARG A 1 113 ? -8.330 2.371 23.977 1.00 96.81 113 ARG A CA 1
ATOM 920 C C . ARG A 1 113 ? -7.830 3.804 23.775 1.00 96.81 113 ARG A C 1
ATOM 922 O O . ARG A 1 113 ? -6.766 3.999 23.201 1.00 96.81 113 ARG A O 1
ATOM 929 N N . ASP A 1 114 ? -8.568 4.773 24.299 1.00 96.38 114 ASP A N 1
ATOM 930 C CA . ASP A 1 114 ? -8.296 6.218 24.248 1.00 96.38 114 ASP A CA 1
ATOM 931 C C . ASP A 1 114 ? -6.816 6.616 24.414 1.00 96.38 114 ASP A C 1
ATOM 933 O O . ASP A 1 114 ? -6.258 7.343 23.593 1.00 96.38 114 ASP A O 1
ATOM 937 N N . LYS A 1 115 ? -6.136 6.077 25.428 1.00 96.50 115 LYS A N 1
ATOM 938 C CA . LYS A 1 115 ? -4.726 6.367 25.726 1.00 96.50 115 LYS A CA 1
ATOM 939 C C . LYS A 1 115 ? -3.734 5.902 24.647 1.00 96.50 115 LYS A C 1
ATOM 941 O O . LYS A 1 115 ? -2.557 6.237 24.724 1.00 96.50 115 LYS A O 1
ATOM 946 N N . GLU A 1 116 ? -4.179 5.105 23.677 1.00 96.44 116 GLU A N 1
ATOM 947 C CA . GLU A 1 116 ? -3.370 4.619 22.555 1.00 96.44 116 GLU A CA 1
ATOM 948 C C . GLU A 1 116 ? -3.371 5.576 21.357 1.00 96.44 116 GLU A C 1
ATOM 950 O O . GLU A 1 116 ? -2.705 5.292 20.363 1.00 96.44 116 GLU A O 1
ATOM 955 N N . ALA A 1 117 ? -4.059 6.720 21.444 1.00 96.12 117 ALA A N 1
ATOM 956 C CA . ALA A 1 117 ? -4.117 7.709 20.367 1.00 96.12 117 ALA A CA 1
ATOM 957 C C . ALA A 1 117 ? -2.724 8.127 19.857 1.00 96.12 117 ALA A C 1
ATOM 959 O O . ALA A 1 117 ? -2.512 8.206 18.650 1.00 96.12 117 ALA A O 1
ATOM 960 N N . ILE A 1 118 ? -1.750 8.314 20.757 1.00 97.25 118 ILE A N 1
ATOM 961 C CA . ILE A 1 118 ? -0.369 8.656 20.377 1.00 97.25 118 ILE A CA 1
ATOM 962 C C . ILE A 1 118 ? 0.321 7.504 19.637 1.00 97.25 118 ILE A C 1
ATOM 964 O O . ILE A 1 118 ? 1.003 7.739 18.649 1.00 97.25 118 ILE A O 1
ATOM 968 N N . ASN A 1 119 ? 0.110 6.252 20.052 1.00 97.00 119 ASN A N 1
ATOM 969 C CA . ASN A 1 119 ? 0.669 5.102 19.336 1.00 97.00 119 ASN A CA 1
ATOM 970 C C . ASN A 1 119 ? 0.104 5.031 17.906 1.00 97.00 119 ASN A C 1
ATOM 972 O O . ASN A 1 119 ? 0.847 4.810 16.958 1.00 97.00 119 ASN A O 1
ATOM 976 N N . ILE A 1 120 ? -1.197 5.283 17.731 1.00 96.31 120 ILE A N 1
ATOM 977 C CA . ILE A 1 120 ? -1.824 5.347 16.401 1.00 96.31 120 ILE A CA 1
ATOM 978 C C . ILE A 1 120 ? -1.272 6.524 15.585 1.00 96.31 120 ILE A C 1
ATOM 980 O O . ILE A 1 120 ? -1.027 6.374 14.392 1.00 96.31 120 ILE A O 1
ATOM 984 N N . TYR A 1 121 ? -1.023 7.677 16.208 1.00 96.31 121 TYR A N 1
ATOM 985 C CA . TYR A 1 121 ? -0.385 8.809 15.535 1.00 96.31 121 TYR A CA 1
ATOM 986 C C . TYR A 1 121 ? 1.001 8.442 14.978 1.00 96.31 121 TYR A C 1
ATOM 988 O O . TYR A 1 121 ? 1.292 8.748 13.822 1.00 96.31 121 TYR A O 1
ATOM 996 N N . GLU A 1 122 ? 1.825 7.718 15.744 1.00 96.81 122 GLU A N 1
ATOM 997 C CA . GLU A 1 122 ? 3.139 7.249 15.277 1.00 96.81 122 GLU A CA 1
ATOM 998 C C . GLU A 1 122 ? 3.037 6.334 14.044 1.00 96.81 122 GLU A C 1
ATOM 1000 O O . GLU A 1 122 ? 3.904 6.392 13.174 1.00 96.81 122 GLU A O 1
ATOM 1005 N N . LEU A 1 123 ? 1.971 5.530 13.909 1.00 96.06 123 LEU A N 1
ATOM 1006 C CA . LEU A 1 123 ? 1.738 4.718 12.705 1.00 96.06 123 LEU A CA 1
ATOM 1007 C C . LEU A 1 123 ? 1.643 5.602 11.453 1.00 96.06 123 LEU A C 1
ATOM 1009 O O . LEU A 1 123 ? 2.336 5.365 10.462 1.00 96.06 123 LEU A O 1
ATOM 1013 N N . PHE A 1 124 ? 0.808 6.642 11.507 1.00 94.94 124 PHE A N 1
ATOM 1014 C CA . PHE A 1 124 ? 0.621 7.563 10.386 1.00 94.94 124 PHE A CA 1
ATOM 1015 C C . PHE A 1 124 ? 1.842 8.451 10.155 1.00 94.94 124 PHE A C 1
ATOM 1017 O O . PHE A 1 124 ? 2.188 8.716 9.004 1.00 94.94 124 PHE A O 1
ATOM 1024 N N . HIS A 1 125 ? 2.532 8.863 11.221 1.00 94.50 125 HIS A N 1
ATOM 1025 C CA . HIS A 1 125 ? 3.790 9.592 11.106 1.00 94.50 125 HIS A CA 1
ATOM 1026 C C . HIS A 1 125 ? 4.848 8.762 10.366 1.00 94.50 125 HIS A C 1
ATOM 1028 O O . HIS A 1 125 ? 5.431 9.239 9.392 1.00 94.50 125 HIS A O 1
ATOM 1034 N N . ASN A 1 126 ? 5.037 7.497 10.751 1.00 94.75 126 ASN A N 1
ATOM 1035 C CA . ASN A 1 126 ? 5.976 6.599 10.079 1.00 94.75 126 ASN A CA 1
ATOM 1036 C C . ASN A 1 126 ? 5.585 6.367 8.617 1.00 94.75 126 ASN A C 1
ATOM 1038 O O . ASN A 1 126 ? 6.451 6.418 7.744 1.00 94.75 126 ASN A O 1
ATOM 1042 N N . ARG A 1 127 ? 4.288 6.179 8.331 1.00 94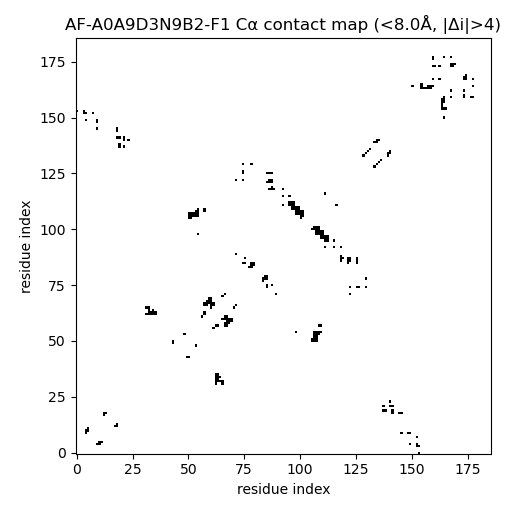.31 127 ARG A N 1
ATOM 1043 C CA . ARG A 1 127 ? 3.782 6.058 6.956 1.00 94.31 127 ARG A CA 1
ATOM 1044 C C . ARG A 1 127 ? 4.127 7.293 6.124 1.00 94.31 127 ARG A C 1
ATOM 1046 O O . ARG A 1 127 ? 4.643 7.157 5.018 1.00 94.31 127 ARG A O 1
ATOM 1053 N N . TYR A 1 128 ? 3.853 8.487 6.648 1.00 92.50 128 TYR A N 1
ATOM 1054 C CA . TYR A 1 128 ? 4.169 9.748 5.978 1.00 92.50 128 TYR A CA 1
ATOM 1055 C C . TYR A 1 128 ? 5.669 9.869 5.701 1.00 92.50 128 TYR A C 1
ATOM 1057 O O . TYR A 1 128 ? 6.067 10.178 4.578 1.00 92.50 128 TYR A O 1
ATOM 1065 N N . MET A 1 129 ? 6.501 9.567 6.701 1.00 92.25 129 MET A N 1
ATOM 1066 C CA . MET A 1 129 ? 7.952 9.622 6.559 1.00 92.25 129 MET A CA 1
ATOM 1067 C C . MET A 1 129 ? 8.451 8.640 5.500 1.00 92.25 129 MET A C 1
ATOM 1069 O O . MET A 1 129 ? 9.160 9.071 4.601 1.00 92.25 129 MET A O 1
ATOM 1073 N N . LEU A 1 130 ? 8.041 7.367 5.544 1.00 92.50 130 LEU A N 1
ATOM 1074 C CA . LEU A 1 130 ? 8.390 6.372 4.521 1.00 92.50 130 LEU A CA 1
ATOM 1075 C C . LEU A 1 130 ? 7.966 6.830 3.123 1.00 92.50 130 LEU A C 1
ATOM 1077 O O . LEU A 1 130 ? 8.755 6.777 2.177 1.00 92.50 130 LEU A O 1
ATOM 1081 N N . HIS A 1 131 ? 6.740 7.334 2.996 1.00 89.00 131 HIS A N 1
ATOM 1082 C CA . HIS A 1 131 ? 6.221 7.812 1.724 1.00 89.00 131 HIS A CA 1
ATOM 1083 C C . HIS A 1 131 ? 7.079 8.952 1.158 1.00 89.00 131 HIS A C 1
ATOM 1085 O O . HIS A 1 131 ? 7.536 8.886 0.014 1.00 89.00 131 HIS A O 1
ATOM 1091 N N . TYR A 1 132 ? 7.348 9.969 1.977 1.00 87.00 132 TYR A N 1
ATOM 1092 C CA . TYR A 1 132 ? 8.075 11.167 1.571 1.00 87.00 132 TYR A CA 1
ATOM 1093 C C . TYR A 1 132 ? 9.565 10.904 1.320 1.00 87.00 132 TYR A C 1
ATOM 1095 O O . TYR A 1 132 ? 10.116 11.359 0.319 1.00 87.00 132 TYR A O 1
ATOM 1103 N N . THR A 1 133 ? 10.238 10.166 2.208 1.00 88.75 133 THR A N 1
ATOM 1104 C CA . THR A 1 133 ? 11.698 10.009 2.148 1.00 88.75 133 THR A CA 1
ATOM 1105 C C . THR A 1 133 ? 12.150 8.836 1.289 1.00 88.75 133 THR A C 1
ATOM 1107 O O . THR A 1 133 ? 13.253 8.895 0.745 1.00 88.75 133 THR A O 1
ATOM 1110 N N . VAL A 1 134 ? 11.331 7.786 1.146 1.00 90.75 134 VAL A N 1
ATOM 1111 C CA . VAL A 1 134 ? 11.726 6.526 0.493 1.00 90.75 134 VAL A CA 1
ATOM 1112 C C . VAL A 1 134 ? 10.902 6.287 -0.767 1.00 90.75 134 VAL A C 1
ATOM 1114 O O . VAL A 1 134 ? 11.465 6.209 -1.861 1.00 90.75 134 VAL A O 1
ATOM 1117 N N . CYS A 1 135 ? 9.572 6.217 -0.659 1.00 86.12 135 CYS A N 1
ATOM 1118 C CA . CYS A 1 135 ? 8.713 5.887 -1.804 1.00 86.12 135 CYS A CA 1
ATOM 1119 C C . CYS A 1 135 ? 8.781 6.949 -2.913 1.00 86.12 135 CYS A C 1
ATOM 1121 O O . CYS A 1 135 ? 8.712 6.597 -4.098 1.00 86.12 135 CYS A O 1
ATOM 1123 N N . HIS A 1 136 ? 8.944 8.218 -2.525 1.00 84.00 136 HIS A N 1
ATOM 1124 C CA . HIS A 1 136 ? 9.114 9.379 -3.404 1.00 84.00 136 HIS A CA 1
ATOM 1125 C C . HIS A 1 136 ? 10.565 9.857 -3.520 1.00 84.00 136 HIS A C 1
ATOM 1127 O O . HIS A 1 136 ? 10.822 10.939 -4.049 1.00 84.00 136 HIS A O 1
ATOM 1133 N N . HIS A 1 137 ? 11.545 9.058 -3.083 1.00 86.19 137 HIS A N 1
ATOM 1134 C CA . HIS A 1 137 ? 12.944 9.422 -3.274 1.00 86.19 137 HIS A CA 1
ATOM 1135 C C . HIS A 1 137 ? 13.243 9.608 -4.770 1.00 86.19 137 HIS A C 1
ATOM 1137 O O . HIS A 1 137 ? 13.082 8.678 -5.563 1.00 86.19 137 HIS A O 1
ATOM 1143 N N . ARG A 1 138 ? 13.728 10.794 -5.161 1.00 83.44 138 ARG A N 1
ATOM 1144 C CA . ARG A 1 138 ? 13.926 11.191 -6.572 1.00 83.44 138 ARG A CA 1
ATOM 1145 C C . ARG A 1 138 ? 14.673 10.155 -7.419 1.00 83.44 138 ARG A C 1
ATOM 1147 O O . ARG A 1 138 ? 14.300 9.895 -8.555 1.00 83.44 138 ARG A O 1
ATOM 1154 N N . VAL A 1 139 ? 15.702 9.515 -6.854 1.00 86.88 139 VAL A N 1
ATOM 1155 C CA . VAL A 1 139 ? 16.491 8.495 -7.570 1.00 86.88 139 VAL A CA 1
ATOM 1156 C C . VAL A 1 139 ? 15.689 7.208 -7.753 1.00 86.88 139 VAL A C 1
ATOM 1158 O O . VAL A 1 139 ? 15.775 6.581 -8.801 1.00 86.88 139 VAL A O 1
ATOM 1161 N N . LYS A 1 140 ? 14.876 6.827 -6.763 1.00 89.06 140 LYS A N 1
ATOM 1162 C CA . LYS A 1 140 ? 14.010 5.649 -6.847 1.00 89.06 140 LYS A CA 1
ATOM 1163 C C . LYS A 1 140 ? 12.934 5.859 -7.914 1.00 89.06 140 LYS A C 1
ATOM 1165 O O . LYS A 1 140 ? 12.753 4.983 -8.749 1.00 89.06 140 LYS A O 1
ATOM 1170 N N . VAL A 1 141 ? 12.301 7.036 -7.945 1.00 85.81 141 VAL A N 1
ATOM 1171 C CA . VAL A 1 141 ? 11.315 7.410 -8.980 1.00 85.81 141 VAL A CA 1
ATOM 1172 C C . VAL A 1 141 ? 11.942 7.400 -10.378 1.00 85.81 141 VAL A C 1
ATOM 1174 O O . VAL A 1 141 ? 11.364 6.844 -11.308 1.00 85.81 141 VAL A O 1
ATOM 1177 N N . ALA A 1 142 ? 13.153 7.945 -10.527 1.00 86.31 142 ALA A N 1
ATOM 1178 C CA . ALA A 1 142 ? 13.893 7.906 -11.787 1.00 86.31 142 ALA A CA 1
ATOM 1179 C C . ALA A 1 142 ? 14.161 6.465 -12.262 1.00 86.31 142 ALA A C 1
ATOM 1181 O O . ALA A 1 142 ? 13.921 6.143 -13.424 1.00 86.31 142 ALA A O 1
ATOM 1182 N N . ILE A 1 143 ? 14.607 5.585 -11.358 1.00 87.88 143 ILE A N 1
ATOM 1183 C CA . ILE A 1 143 ? 14.848 4.166 -11.661 1.00 87.88 143 ILE A CA 1
ATOM 1184 C C . ILE A 1 143 ? 13.546 3.461 -12.065 1.00 87.88 143 ILE A C 1
ATOM 1186 O O . ILE A 1 143 ? 13.545 2.707 -13.035 1.00 87.88 143 ILE A O 1
ATOM 1190 N N . GLU A 1 144 ? 12.431 3.719 -11.378 1.00 88.19 144 GLU A N 1
ATOM 1191 C CA . GLU A 1 144 ? 11.122 3.163 -11.749 1.00 88.19 144 GLU A CA 1
ATOM 1192 C C . GLU A 1 144 ? 10.680 3.599 -13.148 1.00 88.19 144 GLU A C 1
ATOM 1194 O O . GLU A 1 144 ? 10.198 2.770 -13.922 1.00 88.19 144 GLU A O 1
ATOM 1199 N N . ALA A 1 145 ? 10.885 4.870 -13.502 1.00 86.75 145 ALA A N 1
ATOM 1200 C CA . ALA A 1 145 ? 10.587 5.379 -14.837 1.00 86.75 145 ALA A CA 1
ATOM 1201 C C . ALA A 1 145 ? 11.463 4.705 -15.906 1.00 86.75 145 ALA A C 1
ATOM 1203 O O . ALA A 1 145 ? 10.953 4.269 -16.934 1.00 86.75 145 ALA A O 1
ATOM 1204 N N . MET A 1 146 ? 12.761 4.531 -15.637 1.00 88.12 146 MET A N 1
ATOM 1205 C CA . MET A 1 146 ? 13.677 3.825 -16.541 1.00 88.12 146 MET A CA 1
ATOM 1206 C C . MET A 1 146 ? 13.276 2.357 -16.744 1.00 88.12 146 MET A C 1
ATOM 1208 O O . MET A 1 146 ? 13.318 1.860 -17.869 1.00 88.12 146 MET A O 1
ATOM 1212 N N . ILE A 1 147 ? 12.887 1.658 -15.671 1.00 88.88 147 ILE A N 1
ATOM 1213 C CA . ILE A 1 147 ? 12.400 0.272 -15.745 1.00 88.88 147 ILE A CA 1
ATOM 1214 C C . ILE A 1 147 ? 11.094 0.212 -16.543 1.00 88.88 147 ILE A C 1
ATOM 1216 O O . ILE A 1 147 ? 10.938 -0.666 -17.387 1.00 88.88 147 ILE A O 1
ATOM 1220 N N . THR A 1 148 ? 10.182 1.158 -16.320 1.00 89.81 148 THR A N 1
ATOM 1221 C CA . THR A 1 148 ? 8.910 1.243 -17.051 1.00 89.81 148 THR A CA 1
ATOM 1222 C C . THR A 1 148 ? 9.150 1.442 -18.547 1.00 89.81 148 THR A C 1
ATOM 1224 O O . THR A 1 148 ? 8.635 0.665 -19.346 1.00 89.81 148 THR A O 1
ATOM 1227 N N . ASP A 1 149 ? 9.999 2.399 -18.932 1.00 89.25 149 ASP A N 1
ATOM 1228 C CA . ASP A 1 149 ? 10.379 2.627 -20.332 1.00 89.25 149 ASP A CA 1
ATOM 1229 C C . ASP A 1 149 ? 11.013 1.373 -20.956 1.00 89.25 149 ASP A C 1
ATOM 1231 O O . ASP A 1 149 ? 10.721 1.027 -22.102 1.00 89.25 149 ASP A O 1
ATOM 1235 N N . ALA A 1 150 ? 11.850 0.653 -20.202 1.00 88.69 150 ALA A N 1
ATOM 1236 C CA . ALA A 1 150 ? 12.461 -0.589 -20.664 1.00 88.69 150 ALA A CA 1
ATOM 1237 C C . ALA A 1 150 ? 11.431 -1.708 -20.889 1.00 88.69 150 ALA A C 1
ATOM 1239 O O . ALA A 1 150 ? 11.522 -2.421 -21.890 1.00 88.69 150 ALA A O 1
ATOM 1240 N N . LEU A 1 151 ? 10.452 -1.852 -19.990 1.00 88.69 151 LEU A N 1
ATOM 1241 C CA . LEU A 1 151 ? 9.363 -2.823 -20.125 1.00 88.69 151 LEU A CA 1
ATOM 1242 C C . LEU A 1 151 ? 8.455 -2.482 -21.312 1.00 88.69 151 LEU A C 1
ATOM 1244 O O . LEU A 1 151 ? 8.122 -3.374 -22.085 1.00 88.69 151 LEU A O 1
ATOM 1248 N N . VAL A 1 152 ? 8.126 -1.201 -21.510 1.00 90.12 152 VAL A N 1
ATOM 1249 C CA . VAL A 1 152 ? 7.339 -0.731 -22.664 1.00 90.12 152 VAL A CA 1
ATOM 1250 C C . VAL A 1 152 ? 8.085 -0.981 -23.973 1.00 90.12 152 VAL A C 1
ATOM 1252 O O . VAL A 1 152 ? 7.499 -1.500 -24.916 1.00 90.12 152 VAL A O 1
ATOM 1255 N N . ALA A 1 153 ? 9.385 -0.681 -24.033 1.00 88.38 153 ALA A N 1
ATOM 1256 C CA . ALA A 1 153 ? 10.196 -0.972 -25.214 1.00 88.38 153 ALA A CA 1
ATOM 1257 C C . ALA A 1 153 ? 10.296 -2.481 -25.498 1.00 88.38 153 ALA A C 1
ATOM 1259 O O . ALA A 1 153 ? 10.410 -2.882 -26.653 1.00 88.38 153 ALA A O 1
ATOM 1260 N N . A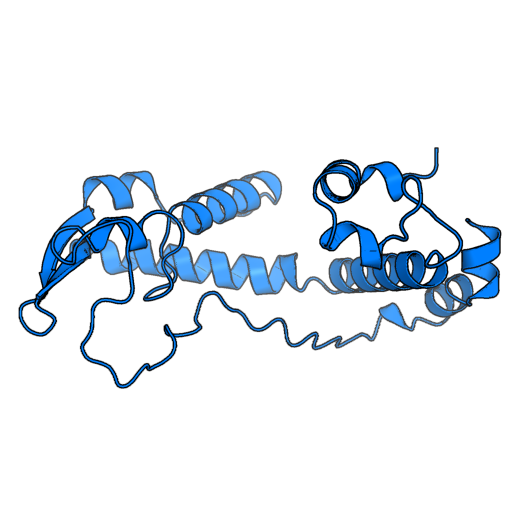LA A 1 154 ? 10.280 -3.324 -24.459 1.00 87.62 154 ALA A N 1
ATOM 1261 C CA . ALA A 1 154 ? 10.311 -4.780 -24.587 1.00 87.62 154 ALA A CA 1
ATOM 1262 C C . ALA A 1 154 ? 8.960 -5.395 -24.991 1.00 87.62 154 ALA A C 1
ATOM 1264 O O . ALA A 1 154 ? 8.932 -6.560 -25.405 1.00 87.62 154 ALA A O 1
ATOM 1265 N N . GLU A 1 155 ? 7.864 -4.644 -24.894 1.00 89.06 155 GLU A N 1
ATOM 1266 C CA . GLU A 1 155 ? 6.526 -5.115 -25.239 1.00 89.06 155 GLU A CA 1
ATOM 1267 C C . GLU A 1 155 ? 6.473 -5.591 -26.701 1.00 89.06 155 GLU A C 1
ATOM 1269 O O . GLU A 1 155 ? 7.068 -5.003 -27.603 1.00 89.06 155 GLU A O 1
ATOM 1274 N N . GLY A 1 156 ? 5.820 -6.730 -26.944 1.00 85.19 156 GLY A N 1
ATOM 1275 C CA . GLY A 1 156 ? 5.756 -7.370 -28.266 1.00 85.19 156 GLY A CA 1
ATOM 1276 C C . GLY A 1 156 ? 7.035 -8.102 -28.707 1.00 85.19 156 GLY A C 1
ATOM 1277 O O . GLY A 1 156 ? 6.956 -9.016 -29.529 1.00 85.19 156 GLY A O 1
ATOM 1278 N N . HIS A 1 157 ? 8.195 -7.779 -28.128 1.00 86.06 157 HIS A N 1
ATOM 1279 C CA . HIS A 1 157 ? 9.467 -8.466 -28.382 1.00 86.06 157 HIS A CA 1
ATOM 1280 C C . HIS A 1 157 ? 9.787 -9.545 -27.344 1.00 86.06 157 HIS A C 1
ATOM 1282 O O . HIS A 1 157 ? 10.435 -10.543 -27.665 1.00 86.06 157 HIS A O 1
ATOM 1288 N N . PHE A 1 158 ? 9.349 -9.347 -26.102 1.00 84.25 158 PHE A N 1
ATOM 1289 C CA . PHE A 1 158 ? 9.496 -10.297 -25.009 1.00 84.25 158 PHE A CA 1
ATOM 1290 C C . PHE A 1 158 ? 8.156 -10.981 -24.732 1.00 84.25 158 PHE A C 1
ATOM 1292 O O . PHE A 1 158 ? 7.150 -10.315 -24.492 1.00 84.25 158 PHE A O 1
ATOM 1299 N N . LYS A 1 159 ? 8.145 -12.318 -24.782 1.00 85.81 159 LYS A N 1
ATOM 1300 C CA . LYS A 1 159 ? 6.955 -13.131 -24.513 1.00 85.81 159 LYS A CA 1
ATOM 1301 C C . LYS A 1 159 ? 7.196 -14.086 -23.353 1.00 85.81 159 LYS A C 1
ATOM 1303 O O . LYS A 1 159 ? 8.238 -14.738 -23.293 1.00 85.81 159 LYS A O 1
ATOM 1308 N N . LEU A 1 160 ? 6.207 -14.213 -22.474 1.00 85.19 160 LEU A N 1
ATOM 1309 C CA . LEU A 1 160 ? 6.144 -15.264 -21.462 1.00 85.19 160 LEU A CA 1
ATOM 1310 C C . LEU A 1 160 ? 5.231 -16.370 -21.996 1.00 85.19 160 LEU A C 1
ATOM 1312 O O . LEU A 1 160 ? 4.011 -16.319 -21.849 1.00 85.19 160 LEU A O 1
ATOM 1316 N N . GLY A 1 161 ? 5.830 -17.359 -22.662 1.00 85.88 161 GLY A N 1
ATOM 1317 C CA . GLY A 1 161 ?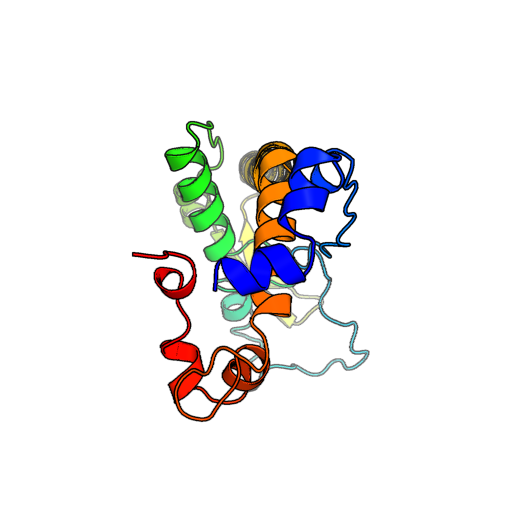 5.072 -18.329 -23.451 1.00 85.88 161 GLY A CA 1
ATOM 1318 C C . GLY A 1 161 ? 4.543 -17.677 -24.728 1.00 85.88 161 GLY A C 1
ATOM 1319 O O . GLY A 1 161 ? 5.327 -17.212 -25.554 1.00 85.88 161 GLY A O 1
ATOM 1320 N N . ASP A 1 162 ? 3.224 -17.636 -24.892 1.00 89.06 162 ASP A N 1
ATOM 1321 C CA . ASP A 1 162 ? 2.550 -17.012 -26.034 1.00 89.06 162 ASP A CA 1
ATOM 1322 C C . ASP A 1 162 ? 2.088 -15.566 -25.770 1.00 89.06 162 ASP A C 1
ATOM 1324 O O . ASP A 1 162 ? 1.727 -14.877 -26.726 1.00 89.06 162 ASP A O 1
ATOM 1328 N N . LYS A 1 163 ? 2.138 -15.101 -24.513 1.00 92.69 163 LYS A N 1
ATOM 1329 C CA . LYS A 1 163 ? 1.627 -13.791 -24.073 1.00 92.69 163 LYS A CA 1
ATOM 1330 C C . LYS A 1 163 ? 2.709 -12.727 -23.961 1.00 92.69 163 LYS A C 1
ATOM 1332 O O . LYS A 1 163 ? 3.861 -13.036 -23.642 1.00 92.69 163 LYS A O 1
ATOM 1337 N N . THR A 1 164 ? 2.330 -11.472 -24.174 1.00 91.44 164 THR A N 1
ATOM 1338 C CA . THR A 1 164 ? 3.181 -10.315 -23.855 1.00 91.44 164 THR A CA 1
ATOM 1339 C C . THR A 1 164 ? 3.178 -9.999 -22.354 1.00 91.44 164 THR A C 1
ATOM 1341 O O . THR A 1 164 ? 2.507 -10.668 -21.561 1.00 91.44 164 THR A O 1
ATOM 1344 N N . ILE A 1 165 ? 3.947 -8.986 -21.939 1.00 89.69 165 ILE A N 1
ATOM 1345 C CA . ILE A 1 165 ? 4.029 -8.573 -20.532 1.00 89.69 165 ILE A CA 1
ATOM 1346 C C . ILE A 1 165 ? 2.677 -8.013 -20.078 1.00 89.69 165 ILE A C 1
ATOM 1348 O O . ILE A 1 165 ? 2.198 -8.370 -19.002 1.00 89.69 165 ILE A O 1
ATOM 1352 N N . SER A 1 166 ? 2.040 -7.180 -20.906 1.00 91.31 166 SER A N 1
ATOM 1353 C CA . SER A 1 166 ? 0.738 -6.585 -20.581 1.00 91.31 166 SER A CA 1
ATOM 1354 C C . SER A 1 166 ? -0.396 -7.616 -20.533 1.00 91.31 166 SER A C 1
ATOM 1356 O O . SER A 1 166 ? -1.251 -7.549 -19.653 1.00 91.31 166 SER A O 1
ATOM 1358 N N . GLU A 1 167 ? -0.376 -8.618 -21.414 1.00 93.44 167 GLU A N 1
ATOM 1359 C CA . GLU A 1 167 ? -1.374 -9.693 -21.444 1.00 93.44 167 GLU A CA 1
ATOM 1360 C C . GLU A 1 167 ? -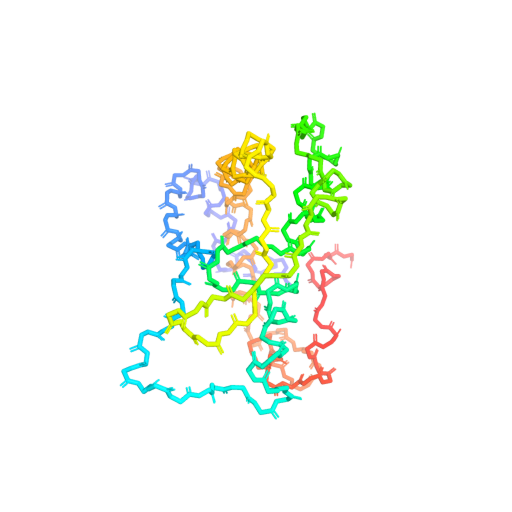1.248 -10.658 -20.260 1.00 93.44 167 GLU A C 1
ATOM 1362 O O . GLU A 1 167 ? -2.232 -11.291 -19.869 1.00 93.44 167 GLU A O 1
ATOM 1367 N N . ALA A 1 168 ? -0.057 -10.778 -19.664 1.00 92.50 168 ALA A N 1
ATOM 1368 C CA . ALA A 1 168 ? 0.195 -11.720 -18.578 1.00 92.50 168 ALA A CA 1
ATOM 1369 C C . ALA A 1 168 ? -0.759 -11.520 -17.389 1.00 92.50 168 ALA A C 1
ATOM 1371 O O . ALA A 1 168 ? -1.169 -12.505 -16.783 1.00 92.50 168 ALA A O 1
ATOM 1372 N N . VAL A 1 169 ? -1.178 -10.282 -17.089 1.00 92.00 169 VAL A N 1
ATOM 1373 C CA . VAL A 1 169 ? -2.108 -9.973 -15.982 1.00 92.00 169 VAL A CA 1
ATOM 1374 C C . VAL A 1 169 ? -3.488 -10.625 -16.146 1.00 92.00 169 VAL A C 1
ATOM 1376 O O . VAL A 1 169 ? -4.185 -10.856 -15.161 1.00 92.00 169 VAL A O 1
ATOM 1379 N N . LEU A 1 170 ? -3.880 -10.957 -17.380 1.00 94.31 170 LEU A N 1
ATOM 1380 C CA . LEU A 1 170 ? -5.158 -11.603 -17.692 1.00 94.31 170 LEU A CA 1
ATOM 1381 C C . LEU A 1 170 ? -5.098 -13.130 -17.541 1.00 94.31 170 LEU A C 1
ATOM 1383 O O . LEU A 1 170 ? -6.132 -13.798 -17.562 1.00 94.31 170 LEU A O 1
ATOM 1387 N N . HIS A 1 171 ? -3.897 -13.695 -17.385 1.00 94.12 171 HIS A N 1
ATOM 1388 C CA . HIS A 1 171 ? -3.660 -15.134 -17.384 1.00 94.12 171 HIS A CA 1
ATOM 1389 C C . HIS A 1 171 ? -2.833 -15.548 -16.168 1.00 94.12 171 HIS A C 1
ATOM 1391 O O . HIS A 1 171 ? -1.615 -15.400 -16.157 1.00 94.12 171 HIS A O 1
ATOM 1397 N N . LEU A 1 172 ? -3.484 -16.136 -15.158 1.00 93.88 172 LEU A N 1
ATOM 1398 C CA . LEU A 1 172 ? -2.851 -16.503 -13.884 1.00 93.88 172 LEU A CA 1
ATOM 1399 C C . LEU A 1 172 ? -1.574 -17.347 -14.058 1.00 93.88 172 LEU A C 1
ATOM 1401 O O . LEU A 1 172 ? -0.558 -17.064 -13.428 1.00 93.88 172 LEU A O 1
ATOM 1405 N N . GLU A 1 173 ? -1.608 -18.353 -14.935 1.00 93.44 173 GLU A N 1
ATOM 1406 C CA . GLU A 1 173 ? -0.466 -19.246 -15.186 1.00 93.44 173 GLU A CA 1
ATOM 1407 C C . GLU A 1 173 ? 0.761 -18.515 -15.745 1.00 93.44 173 GLU A C 1
ATOM 1409 O O . GLU A 1 173 ? 1.904 -18.905 -15.484 1.00 93.44 173 GLU A O 1
ATOM 1414 N N . THR A 1 174 ? 0.526 -17.450 -16.511 1.00 93.00 174 THR A N 1
ATOM 1415 C CA . THR A 1 174 ? 1.574 -16.585 -17.053 1.00 93.00 174 THR A CA 1
ATOM 1416 C C . THR A 1 174 ? 2.003 -15.554 -16.015 1.00 93.00 174 THR A C 1
ATOM 1418 O O . THR A 1 174 ? 3.200 -15.358 -15.814 1.00 93.00 174 THR A O 1
ATOM 1421 N N . TYR A 1 175 ? 1.048 -14.943 -15.311 1.00 92.94 175 TYR A N 1
ATOM 1422 C CA . TYR A 1 175 ? 1.299 -13.916 -14.304 1.00 92.94 175 TYR A CA 1
ATOM 1423 C C . TYR A 1 175 ? 2.223 -14.403 -13.185 1.00 92.94 175 TYR A C 1
ATOM 1425 O O . TYR A 1 175 ? 3.167 -13.710 -12.823 1.00 92.94 175 TYR A O 1
ATOM 1433 N N . VAL A 1 176 ? 2.027 -15.631 -12.691 1.00 93.50 176 VAL A N 1
ATOM 1434 C CA . VAL A 1 176 ? 2.875 -16.220 -11.635 1.00 93.50 176 VAL A CA 1
ATOM 1435 C C . VAL A 1 176 ? 4.340 -16.355 -12.071 1.00 93.50 176 VAL A C 1
ATOM 1437 O O . VAL A 1 176 ? 5.244 -16.350 -11.237 1.00 93.50 176 VAL A O 1
ATOM 1440 N N . LYS A 1 177 ? 4.601 -16.449 -13.380 1.00 91.19 177 LYS A N 1
ATOM 1441 C CA . LYS A 1 177 ? 5.961 -16.516 -13.927 1.00 91.19 177 LYS A CA 1
ATOM 1442 C C . LYS A 1 177 ? 6.593 -15.137 -14.089 1.00 91.19 177 LYS A C 1
ATOM 1444 O O . LYS A 1 177 ? 7.804 -15.079 -14.275 1.00 91.19 177 LYS A O 1
ATOM 1449 N N . LEU A 1 178 ? 5.828 -14.045 -14.040 1.00 90.31 178 LEU A N 1
ATOM 1450 C CA . LEU A 1 178 ? 6.331 -12.683 -14.200 1.00 90.31 178 LEU A CA 1
ATOM 1451 C C . LEU A 1 178 ? 6.966 -12.196 -12.887 1.00 90.31 178 LEU A C 1
ATOM 1453 O O . LEU A 1 178 ? 6.284 -11.727 -11.982 1.00 90.31 178 LEU A O 1
ATOM 1457 N N . THR A 1 179 ? 8.289 -12.319 -12.778 1.00 90.81 179 THR A N 1
ATOM 1458 C CA . THR A 1 179 ? 9.055 -11.956 -11.576 1.00 90.81 179 THR A CA 1
ATOM 1459 C C . THR A 1 179 ? 10.208 -10.997 -11.895 1.00 90.81 179 THR A C 1
ATOM 1461 O O . THR A 1 179 ? 10.529 -10.735 -13.056 1.00 90.81 179 THR A O 1
ATOM 1464 N N . GLY A 1 180 ? 10.878 -10.490 -10.853 1.00 84.50 180 GLY A N 1
ATOM 1465 C CA . GLY A 1 180 ? 12.040 -9.605 -10.995 1.00 84.50 180 GLY A CA 1
ATOM 1466 C C . GLY A 1 180 ? 13.232 -10.225 -11.738 1.00 84.50 180 GLY A C 1
ATOM 1467 O O . GLY A 1 180 ? 14.084 -9.483 -12.220 1.00 84.50 180 GLY A O 1
ATOM 1468 N N . SER A 1 181 ? 13.286 -11.553 -11.911 1.00 84.31 181 SER A N 1
ATOM 1469 C CA . SER A 1 181 ? 14.353 -12.194 -12.692 1.00 84.31 181 SER A CA 1
ATOM 1470 C C . SER A 1 181 ? 14.367 -11.742 -14.152 1.00 84.31 181 SER A C 1
ATOM 1472 O O . SER A 1 181 ? 15.422 -11.748 -14.771 1.00 84.31 181 SER A O 1
ATOM 1474 N N . HIS A 1 182 ? 13.228 -11.304 -14.699 1.00 78.00 182 HIS A N 1
ATOM 1475 C CA . HIS A 1 182 ? 13.141 -10.821 -16.085 1.00 78.00 182 HIS A CA 1
ATOM 1476 C C . HIS A 1 182 ? 13.761 -9.434 -16.287 1.00 78.00 182 HIS A C 1
ATOM 1478 O O . HIS A 1 182 ? 13.990 -9.028 -17.424 1.00 78.00 182 HIS A O 1
ATOM 1484 N N . LEU A 1 183 ? 14.048 -8.714 -15.196 1.00 70.25 183 LEU A N 1
ATOM 1485 C CA . LEU A 1 183 ? 14.800 -7.456 -15.211 1.00 70.25 183 LEU A CA 1
ATOM 1486 C C . LEU A 1 183 ? 16.313 -7.682 -15.062 1.00 70.25 183 LEU A C 1
ATOM 1488 O O . LEU A 1 183 ? 17.109 -6.830 -15.458 1.00 70.25 183 LEU A O 1
ATOM 1492 N N . CYS A 1 184 ? 16.723 -8.823 -14.506 1.00 59.31 184 CYS A N 1
ATOM 1493 C CA . CYS A 1 184 ? 18.123 -9.192 -14.350 1.00 59.31 184 CYS A CA 1
ATOM 1494 C C . CYS A 1 184 ? 18.639 -9.833 -15.643 1.00 59.31 184 CYS A C 1
ATOM 1496 O O . CYS A 1 184 ? 18.461 -11.022 -15.884 1.00 59.31 184 CYS A O 1
ATOM 1498 N N . LEU A 1 185 ? 19.307 -9.034 -16.478 1.00 47.28 185 LEU A N 1
ATOM 1499 C CA . LEU A 1 185 ? 20.122 -9.544 -17.580 1.00 47.28 185 LEU A CA 1
ATOM 1500 C C . LEU A 1 185 ? 21.362 -10.243 -17.001 1.00 47.28 185 LEU A C 1
ATOM 1502 O O . LEU A 1 185 ? 22.357 -9.583 -16.703 1.00 47.28 185 LEU A O 1
ATOM 1506 N N . SER A 1 186 ? 21.281 -11.561 -16.823 1.00 34.66 186 SER A N 1
ATOM 1507 C CA . SER A 1 186 ? 22.449 -12.450 -16.803 1.00 34.66 186 SER A CA 1
ATOM 1508 C C . SER A 1 186 ? 22.740 -12.939 -18.214 1.00 34.66 186 SER A C 1
ATOM 1510 O O . SER A 1 186 ? 21.791 -13.493 -18.817 1.00 34.66 186 SER A O 1
#

Radius of gyration: 21.92 Å; Cα contacts (8 Å, |Δi|>4): 171; chains: 1; bounding box: 51×36×56 Å

Nearest PDB structures (foldseek):
  4rxo-assembly2_C  TM=9.018E-01  e=3.546E-10  Homo sapiens
  8gb1-assembly2_C  TM=9.286E-01  e=1.029E-09  Homo sapiens
  8tdw-assembly1_A  TM=8.954E-01  e=4.799E-09  Homo sapiens
  8tdw-assembly1_B  TM=8.886E-01  e=6.846E-09  Homo sapiens
  8tdv-assembly1_B  TM=9.205E-01  e=2.519E-08  Homo sapiens

Organism: NCBI:txid337641